Protein AF-A0A3M1SS45-F1 (afdb_monomer)

Mean predicted aligned error: 11.34 Å

Radius of gyration: 24.84 Å; Cα contacts (8 Å, |Δi|>4): 418; chains: 1; bounding box: 43×65×89 Å

pLDDT: mean 78.01, std 17.6, range [35.97, 98.38]

Structure (mmCIF, N/CA/C/O backbone):
data_AF-A0A3M1SS45-F1
#
_entry.id   AF-A0A3M1SS45-F1
#
loop_
_atom_site.group_PDB
_atom_site.id
_atom_site.type_symbol
_atom_site.label_atom_id
_atom_site.label_alt_id
_atom_site.label_comp_id
_atom_site.label_asym_id
_atom_site.label_entity_id
_atom_site.label_seq_id
_atom_site.pdbx_PDB_ins_code
_atom_site.Cartn_x
_atom_site.Cartn_y
_atom_site.Cartn_z
_atom_site.occupancy
_atom_site.B_iso_or_equiv
_atom_site.auth_seq_id
_atom_site.auth_comp_id
_atom_site.auth_asym_id
_atom_site.auth_atom_id
_atom_site.pdbx_PDB_model_num
ATOM 1 N N . MET A 1 1 ? 14.872 -14.239 5.867 1.00 47.75 1 MET A N 1
ATOM 2 C CA . MET A 1 1 ? 13.691 -13.659 5.203 1.00 47.75 1 MET A CA 1
ATOM 3 C C . MET A 1 1 ? 13.818 -12.176 5.439 1.00 47.75 1 MET A C 1
ATOM 5 O O . MET A 1 1 ? 13.868 -11.796 6.601 1.00 47.75 1 MET A O 1
ATOM 9 N N . VAL A 1 2 ? 14.072 -11.395 4.394 1.00 50.81 2 VAL A N 1
ATOM 10 C CA . VAL A 1 2 ? 14.266 -9.955 4.562 1.00 50.81 2 VAL A CA 1
ATOM 11 C C . VAL A 1 2 ? 12.896 -9.314 4.704 1.00 50.81 2 VAL A C 1
ATOM 13 O O . VAL A 1 2 ? 11.985 -9.616 3.935 1.00 50.81 2 VAL A O 1
ATOM 16 N N . GLU A 1 3 ? 12.726 -8.520 5.752 1.00 64.75 3 GLU A N 1
ATOM 17 C CA . GLU A 1 3 ? 11.459 -7.874 6.050 1.00 64.75 3 GLU A CA 1
ATOM 18 C C . GLU A 1 3 ? 11.309 -6.649 5.147 1.00 64.75 3 GLU A C 1
ATOM 20 O O . GLU A 1 3 ? 12.115 -5.720 5.185 1.00 64.75 3 GLU A O 1
ATOM 25 N N . ALA A 1 4 ? 10.314 -6.684 4.263 1.00 75.00 4 ALA A N 1
ATOM 26 C CA . ALA A 1 4 ? 9.999 -5.557 3.401 1.00 75.00 4 ALA A CA 1
ATOM 27 C C . ALA A 1 4 ? 9.446 -4.407 4.252 1.00 75.00 4 ALA A C 1
ATOM 29 O O . ALA A 1 4 ? 8.513 -4.607 5.031 1.00 75.00 4 ALA A O 1
ATOM 30 N N . ALA A 1 5 ? 9.971 -3.196 4.072 1.00 85.50 5 ALA A N 1
ATOM 31 C CA . ALA A 1 5 ? 9.350 -2.004 4.638 1.00 85.50 5 ALA A CA 1
ATOM 32 C C . ALA A 1 5 ? 8.071 -1.714 3.841 1.00 85.50 5 ALA A C 1
ATOM 34 O O . ALA A 1 5 ? 8.147 -1.414 2.647 1.00 85.50 5 ALA A O 1
ATOM 35 N N . VAL A 1 6 ? 6.903 -1.847 4.474 1.00 92.38 6 VAL A N 1
ATOM 36 C CA . VAL A 1 6 ? 5.600 -1.663 3.820 1.00 92.38 6 VAL A CA 1
ATOM 37 C C . VAL A 1 6 ? 4.741 -0.669 4.590 1.00 92.38 6 VAL A C 1
ATOM 39 O O . VAL A 1 6 ? 4.489 -0.838 5.782 1.00 92.38 6 VAL A O 1
ATOM 42 N N . GLY A 1 7 ? 4.248 0.344 3.880 1.00 94.12 7 GLY A N 1
ATOM 43 C CA . GLY A 1 7 ? 3.255 1.295 4.362 1.00 94.12 7 GLY A CA 1
ATOM 44 C C . GLY A 1 7 ? 1.901 1.067 3.696 1.00 94.12 7 GLY A C 1
ATOM 45 O O . GLY A 1 7 ? 1.805 0.902 2.481 1.00 94.12 7 GLY A O 1
ATOM 46 N N . ILE A 1 8 ? 0.833 1.083 4.492 1.00 96.38 8 ILE A N 1
ATOM 47 C CA . ILE A 1 8 ? -0.548 1.146 4.008 1.00 96.38 8 ILE A CA 1
ATOM 48 C C . ILE A 1 8 ? -1.027 2.582 4.190 1.00 96.38 8 ILE A C 1
ATOM 50 O O . ILE A 1 8 ? -1.260 3.033 5.311 1.00 96.38 8 ILE A O 1
ATOM 54 N N . HIS A 1 9 ? -1.185 3.308 3.093 1.00 97.19 9 HIS A N 1
ATOM 55 C CA . HIS A 1 9 ? -1.596 4.704 3.084 1.00 97.19 9 HIS A CA 1
ATOM 56 C C . HIS A 1 9 ? -3.101 4.793 2.830 1.00 97.19 9 HIS A C 1
ATOM 58 O O . HIS A 1 9 ? -3.593 4.471 1.751 1.00 97.19 9 HIS A O 1
ATOM 64 N N . VAL A 1 10 ? -3.851 5.247 3.829 1.00 97.69 10 VAL A N 1
ATOM 65 C CA . VAL A 1 10 ? -5.299 5.463 3.737 1.00 97.69 10 VAL A CA 1
ATOM 66 C C . VAL A 1 10 ? -5.556 6.934 3.457 1.00 97.69 10 VAL A C 1
ATOM 68 O O . VAL A 1 10 ? -5.043 7.798 4.174 1.00 97.69 10 VAL A O 1
ATOM 71 N N . ARG A 1 11 ? -6.362 7.239 2.436 1.00 97.25 11 ARG A N 1
ATOM 72 C CA . ARG A 1 11 ? -6.618 8.613 1.991 1.00 97.25 11 ARG A CA 1
ATOM 73 C C . ARG A 1 11 ? -7.615 9.341 2.895 1.00 97.25 11 ARG A C 1
ATOM 75 O O . ARG A 1 11 ? -8.756 9.618 2.529 1.00 97.25 11 ARG A O 1
ATOM 82 N N . THR A 1 12 ? -7.191 9.606 4.122 1.00 96.44 12 THR A N 1
ATOM 83 C CA . THR A 1 12 ? -7.919 10.372 5.131 1.00 96.44 12 THR A CA 1
ATOM 84 C C . THR A 1 12 ? -6.944 11.029 6.102 1.00 96.44 12 THR A C 1
ATOM 86 O O . THR A 1 12 ? -5.821 10.565 6.300 1.00 96.44 12 THR A O 1
ATOM 89 N N . ARG A 1 13 ? -7.394 12.105 6.750 1.00 94.94 13 ARG A N 1
ATOM 90 C CA . ARG A 1 13 ? -6.706 12.730 7.891 1.00 94.94 13 ARG A CA 1
ATOM 91 C C . ARG A 1 13 ? -7.262 12.285 9.242 1.00 94.94 13 ARG A C 1
ATOM 93 O O . ARG A 1 13 ? -6.688 12.611 10.279 1.00 94.94 13 ARG A O 1
ATOM 100 N N . ASP A 1 14 ? -8.395 11.591 9.234 1.00 94.81 14 ASP A N 1
ATOM 101 C CA . ASP A 1 14 ? -9.086 11.173 10.445 1.00 94.81 14 ASP A CA 1
ATOM 102 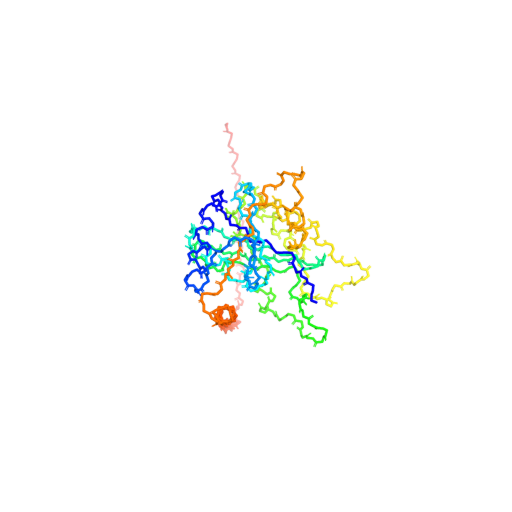C C . ASP A 1 14 ? -8.513 9.848 10.961 1.00 94.81 14 ASP A C 1
ATOM 104 O O . ASP A 1 14 ? -8.933 8.757 10.572 1.00 94.81 14 ASP A O 1
ATOM 108 N N . ARG A 1 15 ? -7.527 9.951 11.855 1.00 90.81 15 ARG A N 1
ATOM 109 C CA . ARG A 1 15 ? -6.918 8.790 12.521 1.00 90.81 15 ARG A CA 1
ATOM 110 C C . ARG A 1 15 ? -7.901 8.007 13.376 1.00 90.81 15 ARG A C 1
ATOM 112 O O . ARG A 1 15 ? -7.741 6.797 13.504 1.00 90.81 15 ARG A O 1
ATOM 119 N N . VAL A 1 16 ? -8.884 8.678 13.972 1.00 90.31 16 VAL A N 1
ATOM 120 C CA . VAL A 1 16 ? -9.877 8.011 14.819 1.00 90.31 16 VAL A CA 1
ATOM 121 C C . VAL A 1 16 ? -10.744 7.112 13.948 1.00 90.31 16 VAL A C 1
ATOM 123 O O . VAL A 1 16 ? -10.896 5.937 14.268 1.00 90.31 16 VAL A O 1
ATOM 126 N N . ALA A 1 17 ? -11.188 7.607 12.790 1.00 94.06 17 ALA A N 1
ATOM 127 C CA . ALA A 1 17 ? -11.917 6.795 11.821 1.00 94.06 17 ALA A CA 1
ATOM 128 C C . ALA A 1 17 ? -11.101 5.580 11.348 1.00 94.06 17 ALA A C 1
ATOM 130 O O . ALA A 1 17 ? -11.640 4.478 11.276 1.00 94.06 17 ALA A O 1
ATOM 131 N N . VAL A 1 18 ? -9.798 5.744 11.076 1.00 94.12 18 VAL A N 1
ATOM 132 C CA . VAL A 1 18 ? -8.917 4.616 10.711 1.00 94.12 18 VAL A CA 1
ATOM 133 C C . VAL A 1 18 ? -8.855 3.571 11.829 1.00 94.12 18 VAL A C 1
ATOM 135 O O . VAL A 1 18 ? -9.005 2.382 11.559 1.00 94.12 18 VAL A O 1
ATOM 138 N N . LEU A 1 19 ? -8.688 3.994 13.085 1.00 90.19 19 LEU A N 1
ATOM 139 C CA . LEU A 1 19 ? -8.661 3.086 14.237 1.00 90.19 19 LEU A CA 1
ATOM 140 C C . LEU A 1 19 ? -9.996 2.367 14.453 1.00 90.19 19 LEU A C 1
ATOM 142 O O . LEU A 1 19 ? -10.003 1.174 14.749 1.00 90.19 19 LEU A O 1
ATOM 146 N N . ASP A 1 20 ? -11.120 3.060 14.291 1.00 90.94 20 ASP A N 1
ATOM 147 C CA . ASP A 1 20 ? -12.448 2.461 14.433 1.00 90.94 20 ASP A CA 1
ATOM 148 C C . ASP A 1 20 ? -12.763 1.493 13.281 1.00 90.94 20 ASP A C 1
ATOM 150 O O . ASP A 1 20 ? -13.350 0.429 13.507 1.00 90.94 20 ASP A O 1
ATOM 154 N N . ALA A 1 21 ? -12.315 1.802 12.060 1.00 93.38 21 ALA A N 1
ATOM 155 C CA . ALA A 1 21 ? -12.401 0.900 10.915 1.00 93.38 21 ALA A CA 1
ATOM 156 C C . ALA A 1 21 ? -11.559 -0.364 11.129 1.00 93.38 21 ALA A C 1
ATOM 158 O O . ALA A 1 21 ? -12.056 -1.469 10.908 1.00 93.38 21 ALA A O 1
ATOM 159 N N . LEU A 1 22 ? -10.323 -0.222 11.623 1.00 90.50 22 LEU A N 1
ATOM 160 C CA . LEU A 1 22 ? -9.485 -1.356 12.017 1.00 90.50 22 LEU A CA 1
ATOM 161 C C . LEU A 1 22 ? -10.147 -2.190 13.108 1.00 90.50 22 LEU A C 1
ATOM 163 O O . LEU A 1 22 ? -10.199 -3.411 12.985 1.00 90.50 22 LEU A O 1
ATOM 167 N N . ARG A 1 23 ? -10.674 -1.543 14.156 1.00 87.69 23 ARG A N 1
ATOM 168 C CA . ARG A 1 23 ? -11.359 -2.227 15.257 1.00 87.69 23 ARG A CA 1
ATOM 169 C C . ARG A 1 23 ? -12.506 -3.068 14.721 1.00 87.69 23 ARG A C 1
ATOM 171 O O . ARG A 1 23 ? -12.535 -4.267 14.953 1.00 87.69 23 ARG A O 1
ATOM 178 N N . THR A 1 24 ? -13.384 -2.457 13.933 1.00 87.38 24 THR A N 1
ATOM 179 C CA . THR A 1 24 ? -14.546 -3.128 13.340 1.00 87.38 24 THR A CA 1
ATOM 180 C C . THR A 1 24 ? -14.128 -4.296 12.443 1.00 87.38 24 THR A C 1
ATOM 182 O O . THR A 1 24 ? -14.716 -5.376 12.506 1.00 87.38 24 THR A O 1
ATOM 185 N N . ALA A 1 25 ? -13.100 -4.095 11.613 1.00 84.56 25 ALA A N 1
ATOM 186 C CA . ALA A 1 25 ? -12.596 -5.116 10.703 1.00 84.56 25 ALA A CA 1
ATOM 187 C C . ALA A 1 25 ? -11.987 -6.314 11.448 1.00 84.56 25 ALA A C 1
ATOM 189 O O . ALA A 1 25 ? -12.217 -7.453 11.055 1.00 84.56 25 ALA A O 1
ATOM 190 N N . LEU A 1 26 ? -11.239 -6.064 12.523 1.00 82.75 26 LEU A N 1
ATOM 191 C CA . LEU A 1 26 ? -10.567 -7.097 13.311 1.00 82.75 26 LEU A CA 1
ATOM 192 C C . LEU A 1 26 ? -11.531 -7.808 14.272 1.00 82.75 26 LEU A C 1
ATOM 194 O O . LEU A 1 26 ? -11.488 -9.034 14.371 1.00 82.75 26 LEU A O 1
ATOM 198 N N . GLU A 1 27 ? -12.464 -7.086 14.897 1.00 84.81 27 GLU A N 1
ATOM 199 C CA . GLU A 1 27 ? -13.501 -7.665 15.767 1.00 84.81 27 GLU A CA 1
ATOM 200 C C . GLU A 1 27 ? -14.439 -8.584 14.982 1.00 84.81 27 GLU A C 1
ATOM 202 O O . GLU A 1 27 ? -14.769 -9.676 15.445 1.00 84.81 27 GLU A O 1
ATOM 207 N N . GLY A 1 28 ? -14.790 -8.214 13.744 1.00 79.38 28 GLY A N 1
ATOM 208 C CA . GLY A 1 28 ? -15.526 -9.095 12.829 1.00 79.38 28 GLY A CA 1
ATOM 209 C C . GLY A 1 28 ? -14.798 -10.411 12.526 1.00 79.38 28 GLY A C 1
ATOM 210 O O . GLY A 1 28 ? -15.418 -11.391 12.110 1.00 79.38 28 GLY A O 1
ATOM 211 N N . GLU A 1 29 ? -13.491 -10.453 12.774 1.00 75.69 29 GLU A N 1
ATOM 212 C CA . GLU A 1 29 ? -12.636 -11.620 12.605 1.00 75.69 29 GLU A CA 1
ATOM 213 C C . GLU A 1 29 ? -12.295 -12.327 13.931 1.00 75.69 29 GLU A C 1
ATOM 215 O O . GLU A 1 29 ? -11.548 -13.311 13.927 1.00 75.69 29 GLU A O 1
ATOM 220 N N . GLY A 1 30 ? -12.888 -11.886 15.047 1.00 78.38 30 GLY A N 1
ATOM 221 C CA . GLY A 1 30 ? -12.663 -12.431 16.389 1.00 78.38 30 GLY A CA 1
ATOM 222 C C . GLY A 1 30 ? -11.339 -11.991 17.013 1.00 78.38 30 GLY A C 1
ATOM 223 O O . GLY A 1 30 ? -10.787 -12.715 17.847 1.00 78.38 30 GLY A O 1
ATOM 224 N N . LEU A 1 31 ? -10.802 -10.854 16.567 1.00 77.25 31 LEU A N 1
ATOM 225 C CA . LEU A 1 31 ? -9.623 -10.221 17.137 1.00 77.25 31 LEU A CA 1
ATOM 226 C C . LEU A 1 31 ? -10.006 -8.912 17.822 1.00 77.25 31 LEU A C 1
ATOM 228 O O . LEU A 1 31 ? -10.730 -8.096 17.259 1.00 77.25 31 LEU A O 1
ATOM 232 N N . ARG A 1 32 ? -9.469 -8.671 19.013 1.00 78.50 32 ARG A N 1
ATOM 233 C CA . ARG A 1 32 ? -9.728 -7.446 19.766 1.00 78.50 32 ARG A CA 1
ATOM 234 C C . ARG A 1 32 ? -8.507 -6.544 19.761 1.00 78.50 32 ARG A C 1
ATOM 236 O O . ARG A 1 32 ? -7.413 -7.003 20.070 1.00 78.50 32 ARG A O 1
ATOM 243 N N . LEU A 1 33 ? -8.716 -5.256 19.484 1.00 72.62 33 LEU A N 1
ATOM 244 C CA . LEU A 1 33 ? -7.673 -4.244 19.634 1.00 72.62 33 LEU A CA 1
ATOM 245 C C . LEU A 1 33 ? -7.410 -3.944 21.119 1.00 72.62 33 LEU A C 1
ATOM 247 O O . LEU A 1 33 ? -8.307 -3.467 21.821 1.00 72.62 33 LEU A O 1
ATOM 251 N N . VAL A 1 34 ? -6.189 -4.201 21.585 1.00 67.44 34 VAL A N 1
ATOM 252 C CA . VAL A 1 34 ? -5.710 -3.916 22.944 1.00 67.44 34 VAL A CA 1
ATOM 253 C C . VAL A 1 34 ? -4.455 -3.020 22.926 1.00 67.44 34 VAL A C 1
ATOM 255 O O . VAL A 1 34 ? -3.776 -2.933 21.896 1.00 67.44 34 VAL A O 1
ATOM 258 N N . PRO A 1 35 ? -4.174 -2.287 24.024 1.00 64.38 35 PRO A N 1
ATOM 259 C CA . PRO A 1 35 ? -2.957 -1.486 24.184 1.00 64.38 35 PRO A CA 1
ATOM 260 C C . PRO A 1 35 ? -1.654 -2.304 24.212 1.00 64.38 35 PRO A C 1
ATOM 262 O O . PRO A 1 35 ? -1.659 -3.526 24.132 1.00 64.38 35 PRO A O 1
ATOM 265 N N . SER A 1 36 ? -0.532 -1.582 24.285 1.00 60.91 36 SER A N 1
ATOM 266 C CA . SER A 1 36 ? 0.764 -1.975 23.731 1.00 60.91 36 SER A CA 1
ATOM 267 C C . SER A 1 36 ? 1.557 -3.105 24.443 1.00 60.91 36 SER A C 1
ATOM 269 O O . SER A 1 36 ? 2.693 -3.401 24.059 1.00 60.91 36 SER A O 1
ATOM 271 N N . ASP A 1 37 ? 1.032 -3.693 25.508 1.00 58.12 37 ASP A N 1
ATOM 272 C CA . ASP A 1 37 ? 1.782 -4.508 26.473 1.00 58.12 37 ASP A CA 1
ATOM 273 C C . ASP A 1 37 ? 1.511 -6.020 26.387 1.00 58.12 37 ASP A C 1
ATOM 275 O O . ASP A 1 37 ? 2.062 -6.797 27.166 1.00 58.12 37 ASP A O 1
ATOM 279 N N . ALA A 1 38 ? 0.704 -6.458 25.421 1.00 57.34 38 ALA A N 1
ATOM 280 C CA . ALA A 1 38 ? 0.349 -7.861 25.242 1.00 57.34 38 ALA A CA 1
ATOM 281 C C . ALA A 1 38 ? 1.428 -8.680 24.504 1.00 57.34 38 ALA A C 1
ATOM 283 O O . ALA A 1 38 ? 1.943 -8.278 23.464 1.00 57.34 38 ALA A O 1
ATOM 284 N N . GLU A 1 39 ? 1.736 -9.889 24.975 1.00 63.94 39 GLU A N 1
ATOM 285 C CA . GLU A 1 39 ? 2.513 -10.864 24.197 1.00 63.94 39 GLU A CA 1
ATOM 286 C C . GLU A 1 39 ? 1.578 -11.683 23.283 1.00 63.94 39 GLU A C 1
ATOM 288 O O . GLU A 1 39 ? 0.556 -12.197 23.731 1.00 63.94 39 GLU A O 1
ATOM 293 N N . GLY A 1 40 ? 1.938 -11.849 22.002 1.00 61.94 40 GLY A N 1
ATOM 294 C CA . GLY A 1 40 ? 1.255 -12.782 21.086 1.00 61.94 40 GLY A CA 1
ATOM 295 C C . GLY A 1 40 ? 0.099 -12.219 20.244 1.00 61.94 40 GLY A C 1
ATOM 296 O O . GLY A 1 40 ? -0.671 -13.001 19.684 1.00 61.94 40 GLY A O 1
ATOM 297 N N . GLY A 1 41 ? -0.029 -10.893 20.133 1.00 69.00 41 GLY A N 1
ATOM 298 C CA . GLY A 1 41 ? -0.983 -10.230 19.233 1.00 69.00 41 GLY A CA 1
ATOM 299 C C . GLY A 1 41 ? -0.366 -9.764 17.909 1.00 69.00 41 GLY A C 1
ATOM 300 O O . GLY A 1 41 ? 0.849 -9.750 17.744 1.00 69.00 41 GLY A O 1
ATOM 301 N N . LEU A 1 42 ? -1.217 -9.358 16.965 1.00 72.88 42 LEU A N 1
ATOM 302 C CA . LEU A 1 42 ? -0.786 -8.669 15.741 1.00 72.88 42 LEU A CA 1
ATOM 303 C C . LEU A 1 42 ? -0.480 -7.206 16.039 1.00 72.88 42 LEU A C 1
ATOM 305 O O . LEU A 1 42 ? -1.366 -6.534 16.566 1.00 72.88 42 LEU A O 1
ATOM 309 N N . ARG A 1 43 ? 0.697 -6.704 15.653 1.00 79.00 43 ARG A N 1
ATOM 310 C CA . ARG A 1 43 ? 1.063 -5.304 15.876 1.00 79.00 43 ARG A CA 1
ATOM 311 C C . ARG A 1 43 ? 1.073 -4.486 14.593 1.00 79.00 43 ARG A C 1
ATOM 313 O O . ARG A 1 43 ? 1.371 -4.973 13.500 1.00 79.00 43 ARG A O 1
ATOM 320 N N . PHE A 1 44 ? 0.733 -3.216 14.739 1.00 83.94 44 PHE A N 1
ATOM 321 C CA . PHE A 1 44 ? 0.919 -2.208 13.709 1.00 83.94 44 PHE A CA 1
ATOM 322 C C . PHE A 1 44 ? 1.100 -0.834 14.353 1.00 83.94 44 PHE A C 1
ATOM 324 O O . PHE A 1 44 ? 0.571 -0.574 15.437 1.00 83.94 44 PHE A O 1
ATOM 331 N N . LEU A 1 45 ? 1.815 0.043 13.654 1.00 85.19 45 LEU A N 1
ATOM 332 C CA . LEU A 1 45 ? 2.010 1.440 14.018 1.00 85.19 45 LEU A CA 1
ATOM 333 C C . LEU A 1 45 ? 1.121 2.332 13.162 1.00 85.19 45 LEU A C 1
ATOM 335 O O . LEU A 1 45 ? 1.017 2.142 11.951 1.00 85.19 45 LEU A O 1
ATOM 339 N N . LEU A 1 46 ? 0.516 3.340 13.787 1.00 86.56 46 LEU A N 1
ATOM 340 C CA . LEU A 1 46 ? -0.254 4.369 13.096 1.00 86.56 46 LEU A CA 1
ATOM 341 C C . LEU A 1 46 ? 0.489 5.707 13.141 1.00 86.56 46 LEU A C 1
ATOM 343 O O . LEU A 1 46 ? 0.603 6.331 14.200 1.00 86.56 46 LEU A O 1
ATOM 347 N N . ALA A 1 47 ? 0.952 6.170 11.982 1.00 85.12 47 ALA A N 1
ATOM 348 C CA . ALA A 1 47 ? 1.624 7.456 11.864 1.00 85.12 47 ALA A CA 1
ATOM 349 C C . ALA A 1 47 ? 0.642 8.641 11.952 1.00 85.12 47 ALA A C 1
ATOM 351 O O . ALA A 1 47 ? -0.548 8.505 11.634 1.00 85.12 47 ALA A O 1
ATOM 352 N N . PRO A 1 48 ? 1.124 9.836 12.343 1.00 82.06 48 PRO A N 1
ATOM 353 C CA . PRO A 1 48 ? 0.386 11.081 12.161 1.00 82.06 48 PRO A CA 1
ATOM 354 C C . PRO A 1 48 ? -0.059 11.274 10.707 1.00 82.06 48 PRO A C 1
ATOM 356 O O . PRO A 1 48 ? 0.635 10.825 9.789 1.00 82.06 48 PRO A O 1
ATOM 359 N N . PRO A 1 49 ? -1.175 11.980 10.458 1.00 89.06 49 PRO A N 1
ATOM 360 C CA . PRO A 1 49 ? -1.570 12.286 9.099 1.00 89.06 49 PRO A CA 1
ATOM 361 C C . PRO A 1 49 ? -0.562 13.242 8.468 1.00 89.06 49 PRO A C 1
ATOM 363 O O . PRO A 1 49 ? -0.165 14.232 9.086 1.00 89.06 49 PRO A O 1
ATOM 366 N N . ARG A 1 50 ? -0.211 13.000 7.210 1.00 87.62 50 ARG A N 1
ATOM 367 C CA . ARG A 1 50 ? 0.627 13.893 6.409 1.00 87.62 50 ARG A CA 1
ATOM 368 C C . ARG A 1 50 ? 0.007 14.035 5.030 1.00 87.62 50 ARG A C 1
ATOM 370 O O . ARG A 1 50 ? -0.449 13.063 4.435 1.00 87.62 50 ARG A O 1
ATOM 377 N N . GLY A 1 51 ? -0.106 15.280 4.574 1.00 89.19 51 GLY A N 1
ATOM 378 C CA . GLY A 1 51 ? -0.871 15.574 3.368 1.00 89.19 51 GLY A CA 1
ATOM 379 C C . GLY A 1 51 ? -2.315 15.093 3.514 1.00 89.19 51 GLY A C 1
ATOM 380 O O . GLY A 1 51 ? -3.006 15.470 4.468 1.00 89.19 51 GLY A O 1
ATOM 381 N N . ARG A 1 52 ? -2.755 14.251 2.578 1.00 95.00 52 ARG A N 1
ATOM 382 C CA . ARG A 1 52 ? -4.088 13.617 2.544 1.00 95.00 52 ARG A CA 1
ATOM 383 C C . ARG A 1 52 ? -4.101 12.193 3.111 1.00 95.00 52 ARG A C 1
ATOM 385 O O . ARG A 1 52 ? -5.135 11.533 3.028 1.00 95.00 52 ARG A O 1
ATOM 392 N N . TRP A 1 53 ? -2.983 11.734 3.665 1.00 96.25 53 TRP A N 1
ATOM 393 C CA . TRP A 1 53 ? -2.760 10.336 4.003 1.00 96.25 53 TRP A CA 1
ATOM 394 C C . TRP A 1 53 ? -2.596 10.123 5.503 1.00 96.25 53 TRP A C 1
ATOM 396 O O . TRP A 1 53 ? -1.963 10.915 6.202 1.00 96.25 53 TRP A O 1
ATOM 406 N N . THR A 1 54 ? -3.121 9.000 5.975 1.00 94.69 54 THR A N 1
ATOM 407 C CA . THR A 1 54 ? -2.793 8.396 7.265 1.00 94.69 54 THR A CA 1
ATOM 408 C C . THR A 1 54 ? -2.150 7.045 6.977 1.00 94.69 54 THR A C 1
ATOM 410 O O . THR A 1 54 ? -2.725 6.247 6.239 1.00 94.69 54 THR A O 1
ATOM 413 N N . THR A 1 55 ? -0.962 6.794 7.529 1.00 94.25 55 THR A N 1
ATOM 414 C CA . THR A 1 55 ? -0.170 5.601 7.188 1.00 94.25 55 THR A CA 1
ATOM 415 C C . THR A 1 55 ? -0.157 4.598 8.327 1.00 94.25 55 THR A C 1
ATOM 417 O O . THR A 1 55 ? 0.050 4.975 9.482 1.00 94.25 55 THR A O 1
ATOM 420 N N . LEU A 1 56 ? -0.364 3.328 7.984 1.00 92.81 56 LEU A N 1
ATOM 421 C CA . LEU A 1 56 ? -0.216 2.188 8.877 1.00 92.81 56 LEU A CA 1
ATOM 422 C C . LEU A 1 56 ? 1.007 1.363 8.480 1.00 92.81 56 LEU A C 1
ATOM 424 O O . LEU A 1 56 ? 1.182 1.064 7.300 1.00 92.81 56 LEU A O 1
ATOM 428 N N . TYR A 1 57 ? 1.790 0.942 9.467 1.00 91.06 57 TYR A N 1
ATOM 429 C CA . TYR A 1 57 ? 2.934 0.048 9.290 1.00 91.06 57 TYR A CA 1
ATOM 430 C C . TYR A 1 57 ? 2.681 -1.253 10.059 1.00 91.06 57 TYR A C 1
ATOM 432 O O . TYR A 1 57 ? 2.781 -1.252 11.288 1.00 91.06 57 TYR A O 1
ATOM 440 N N . PRO A 1 58 ? 2.270 -2.340 9.391 1.00 89.00 58 PRO A N 1
ATOM 441 C CA . PRO A 1 58 ? 2.042 -3.626 10.045 1.00 89.00 58 PRO A CA 1
ATOM 442 C C . PRO A 1 58 ? 3.343 -4.413 10.279 1.00 89.00 58 PRO A C 1
ATOM 444 O O . PRO A 1 58 ? 4.208 -4.427 9.414 1.00 89.00 58 PRO A O 1
ATOM 447 N N . GLU A 1 59 ? 3.423 -5.168 11.381 1.00 84.44 59 GLU A N 1
ATOM 448 C CA . GLU A 1 59 ? 4.542 -6.082 11.730 1.00 84.44 59 GLU A CA 1
ATOM 449 C C . GLU A 1 59 ? 4.563 -7.368 10.861 1.00 84.44 59 GLU A C 1
ATOM 451 O O . GLU A 1 59 ? 5.242 -8.344 11.159 1.00 84.44 59 GLU A O 1
ATOM 456 N N . GLY A 1 60 ? 3.765 -7.458 9.788 1.00 83.31 60 GLY A N 1
ATOM 457 C CA . GLY A 1 60 ? 3.746 -8.682 8.986 1.00 83.31 60 GLY A CA 1
ATOM 458 C C . GLY A 1 60 ? 2.938 -8.639 7.696 1.00 83.31 60 GLY A C 1
ATOM 459 O O . GLY A 1 60 ? 1.911 -7.966 7.577 1.00 83.31 60 GLY A O 1
ATOM 460 N N . SER A 1 61 ? 3.367 -9.457 6.733 1.00 84.00 61 SER A N 1
ATOM 461 C CA . SER A 1 61 ? 2.801 -9.528 5.377 1.00 84.00 61 SER A CA 1
ATOM 462 C C . SER A 1 61 ? 1.325 -9.929 5.335 1.00 84.00 61 SER A C 1
ATOM 464 O O . SER A 1 61 ? 0.568 -9.442 4.502 1.00 84.00 61 SER A O 1
ATOM 466 N N . ALA A 1 62 ? 0.866 -10.762 6.270 1.00 84.06 62 ALA A N 1
ATOM 467 C CA . ALA A 1 62 ? -0.536 -11.170 6.294 1.00 84.06 62 ALA A CA 1
ATOM 468 C C . ALA A 1 62 ? -1.497 -10.001 6.574 1.00 84.06 62 ALA A C 1
ATOM 470 O O . ALA A 1 62 ? -2.635 -10.019 6.110 1.00 84.06 62 ALA A O 1
ATOM 471 N N . LEU A 1 63 ? -1.049 -8.987 7.321 1.00 86.19 63 LEU A N 1
ATOM 472 C CA . LEU A 1 63 ? -1.809 -7.755 7.526 1.00 86.19 63 LEU A CA 1
ATOM 473 C C . LEU A 1 63 ? -1.740 -6.840 6.304 1.00 86.19 63 LEU A C 1
ATOM 475 O O . LEU A 1 63 ? -2.755 -6.242 5.950 1.00 86.19 63 LEU A O 1
ATOM 479 N N . VAL A 1 64 ? -0.576 -6.769 5.649 1.00 90.62 64 VAL A N 1
ATOM 480 C CA . VAL A 1 64 ? -0.380 -6.016 4.399 1.00 90.62 64 VAL A CA 1
ATOM 481 C C . VAL A 1 64 ? -1.403 -6.426 3.343 1.00 90.62 64 VAL A C 1
ATOM 483 O O . VAL A 1 64 ? -2.010 -5.562 2.723 1.00 90.62 64 VAL A O 1
ATOM 486 N N . GLU A 1 65 ? -1.649 -7.725 3.178 1.00 89.31 65 GLU A N 1
ATOM 487 C CA . GLU A 1 65 ? -2.621 -8.233 2.199 1.00 89.31 65 GLU A CA 1
ATOM 488 C C . GLU A 1 65 ? -4.083 -8.015 2.629 1.00 89.31 65 GLU A C 1
ATOM 490 O O . GLU A 1 65 ? -4.990 -7.886 1.805 1.00 89.31 65 GLU A O 1
ATOM 495 N N . ALA A 1 66 ? -4.344 -8.023 3.936 1.00 89.19 66 ALA A N 1
ATOM 496 C CA . ALA A 1 66 ? -5.695 -8.082 4.480 1.00 89.19 66 ALA A CA 1
ATOM 497 C C . ALA A 1 66 ? -6.338 -6.720 4.708 1.00 89.19 66 ALA A C 1
ATOM 499 O O . ALA A 1 66 ? -7.533 -6.542 4.457 1.00 89.19 66 ALA A O 1
ATOM 500 N N . LEU A 1 67 ? -5.565 -5.781 5.247 1.00 92.38 67 LEU A N 1
ATOM 501 C CA . LEU A 1 67 ? -6.077 -4.504 5.721 1.00 92.38 67 LEU A CA 1
ATOM 502 C C . LEU A 1 67 ? -6.529 -3.567 4.592 1.00 92.38 67 LEU A C 1
ATOM 504 O O . LEU A 1 67 ? -7.605 -2.992 4.750 1.00 92.38 67 LEU A O 1
ATOM 508 N N . PRO A 1 68 ? -5.820 -3.417 3.456 1.00 96.00 68 PRO A N 1
ATOM 509 C CA . PRO A 1 68 ? -6.203 -2.455 2.423 1.00 96.00 68 PRO A CA 1
ATOM 510 C C . PRO A 1 68 ? -7.647 -2.592 1.911 1.00 96.00 68 PRO A C 1
ATOM 512 O O . PRO A 1 68 ? -8.383 -1.601 1.966 1.00 96.00 68 PRO A O 1
ATOM 515 N N . PRO A 1 69 ? -8.135 -3.783 1.498 1.00 95.31 69 PRO A N 1
ATOM 516 C CA . PRO A 1 69 ? -9.517 -3.921 1.041 1.00 95.31 69 PRO A CA 1
ATOM 517 C C . PRO A 1 69 ? -10.546 -3.710 2.165 1.00 95.31 69 PRO A C 1
ATOM 519 O O . PRO A 1 69 ? -11.654 -3.237 1.905 1.00 95.31 69 PRO A O 1
ATOM 522 N N . LEU A 1 70 ? -10.206 -4.058 3.412 1.00 92.94 70 LEU A N 1
ATOM 523 C CA . LEU A 1 70 ? -11.085 -3.853 4.568 1.00 92.94 70 LEU A CA 1
ATOM 524 C C . LEU A 1 70 ? -11.215 -2.364 4.900 1.00 92.94 70 LEU A C 1
ATOM 526 O O . LEU A 1 70 ? -12.329 -1.873 5.072 1.00 92.94 70 LEU A O 1
ATOM 530 N N . LEU A 1 71 ? -10.089 -1.651 4.928 1.00 95.44 71 LEU A N 1
ATOM 531 C CA . LEU A 1 71 ? -10.020 -0.218 5.193 1.00 95.44 71 LEU A CA 1
ATOM 532 C C . LEU A 1 71 ? -10.713 0.587 4.098 1.00 95.44 71 LEU A C 1
ATOM 534 O O . LEU A 1 71 ? -11.535 1.442 4.422 1.00 95.44 71 LEU A O 1
ATOM 538 N N . GLY A 1 72 ? -10.451 0.269 2.825 1.00 96.06 72 GLY A N 1
ATOM 539 C CA . GLY A 1 72 ? -11.083 0.949 1.696 1.00 96.06 72 GLY A CA 1
ATOM 540 C C . GLY A 1 72 ? -12.604 0.885 1.792 1.00 96.06 72 GLY A C 1
ATOM 541 O O . GLY A 1 72 ? -13.266 1.918 1.787 1.00 96.06 72 GLY A O 1
ATOM 542 N N . ARG A 1 73 ? -13.151 -0.316 2.029 1.00 95.50 73 ARG A N 1
ATOM 543 C CA . ARG A 1 73 ? -14.595 -0.534 2.191 1.00 95.50 73 ARG A CA 1
ATOM 544 C C . ARG A 1 73 ? -15.181 0.123 3.438 1.00 95.50 73 ARG A C 1
ATOM 546 O O . ARG A 1 73 ? -16.274 0.676 3.368 1.00 95.50 73 ARG A O 1
ATOM 553 N N . ALA A 1 74 ? -14.510 0.003 4.582 1.00 94.94 74 ALA A N 1
ATOM 554 C CA . ALA A 1 74 ? -15.023 0.515 5.850 1.00 94.94 74 ALA A CA 1
ATOM 555 C C . ALA A 1 74 ? -15.070 2.048 5.872 1.00 94.94 74 ALA A C 1
ATOM 557 O O . ALA A 1 74 ? -15.996 2.627 6.435 1.00 94.94 74 ALA A O 1
ATOM 558 N N . LEU A 1 75 ? -14.088 2.696 5.243 1.00 96.62 75 LEU A N 1
ATOM 559 C CA . LEU A 1 75 ? -13.953 4.152 5.223 1.00 96.62 75 LEU A CA 1
ATOM 560 C C . LEU A 1 75 ? -14.535 4.798 3.964 1.00 96.62 75 LEU A C 1
ATOM 562 O O . LEU A 1 75 ? -14.691 6.016 3.933 1.00 96.62 75 LEU A O 1
ATOM 566 N N . GLY A 1 76 ? -14.841 4.011 2.928 1.00 97.19 76 GLY A N 1
ATOM 567 C CA . GLY A 1 76 ? -15.292 4.532 1.641 1.00 97.19 76 GLY A CA 1
ATOM 568 C C . GLY A 1 76 ? -14.246 5.435 0.987 1.00 97.19 76 GLY A C 1
ATOM 569 O O . GLY A 1 76 ? -14.606 6.460 0.411 1.00 97.19 76 GLY A O 1
ATOM 570 N N . THR A 1 77 ? -12.961 5.087 1.100 1.00 97.88 77 THR A N 1
ATOM 571 C CA . THR A 1 77 ? -11.849 5.899 0.582 1.00 97.88 77 THR A CA 1
ATOM 572 C C . THR A 1 77 ? -10.785 5.050 -0.109 1.00 97.88 77 THR A C 1
ATOM 574 O O . THR A 1 77 ? -10.753 3.828 0.028 1.00 97.88 77 THR A O 1
ATOM 577 N N . ASP A 1 78 ? -9.915 5.717 -0.859 1.00 98.31 78 ASP A N 1
ATOM 578 C CA . ASP A 1 78 ? -8.759 5.117 -1.514 1.00 98.31 78 ASP A CA 1
ATOM 579 C C . ASP A 1 78 ? -7.737 4.606 -0.488 1.00 98.31 78 ASP A C 1
ATOM 581 O O . ASP A 1 78 ? -7.432 5.278 0.507 1.00 98.31 78 ASP A O 1
ATOM 585 N N . VAL A 1 79 ? -7.155 3.439 -0.765 1.00 98.31 79 VAL A N 1
ATOM 586 C CA . VAL A 1 79 ? -6.034 2.885 -0.000 1.00 98.31 79 VAL A CA 1
ATOM 587 C C . VAL A 1 79 ? -4.919 2.491 -0.954 1.00 98.31 79 VAL A C 1
ATOM 589 O O . VAL A 1 79 ? -5.152 1.777 -1.926 1.00 98.31 79 VAL A O 1
ATOM 592 N N . LEU A 1 80 ? -3.704 2.945 -0.669 1.00 98.25 80 LEU A N 1
ATOM 593 C CA . LEU A 1 80 ? -2.510 2.613 -1.429 1.00 98.25 80 LEU A CA 1
ATOM 594 C C . LEU A 1 80 ? -1.518 1.903 -0.512 1.00 98.25 80 LEU A C 1
ATOM 596 O O . LEU A 1 80 ? -1.038 2.482 0.456 1.00 98.25 80 LEU A O 1
ATOM 600 N N . THR A 1 81 ? -1.203 0.656 -0.821 1.00 97.62 81 THR A N 1
ATOM 601 C CA . THR A 1 81 ? -0.113 -0.074 -0.173 1.00 97.62 81 THR A CA 1
ATOM 602 C C . THR A 1 81 ? 1.145 0.148 -0.985 1.00 97.62 81 THR A C 1
ATOM 604 O O . THR A 1 81 ? 1.120 -0.081 -2.190 1.00 97.62 81 THR A O 1
ATOM 607 N N . VAL A 1 82 ? 2.235 0.565 -0.351 1.00 96.44 82 VAL A N 1
ATOM 608 C CA . VAL A 1 82 ? 3.539 0.729 -1.001 1.00 96.44 82 VAL A CA 1
ATOM 609 C C . VAL A 1 82 ? 4.578 -0.004 -0.177 1.00 96.44 82 VAL A C 1
ATOM 611 O O . VAL A 1 82 ? 4.615 0.131 1.046 1.00 96.44 82 VAL A O 1
ATOM 614 N N . GLY A 1 83 ? 5.418 -0.790 -0.839 1.00 93.12 83 GLY A N 1
ATOM 615 C CA . GLY A 1 83 ? 6.468 -1.540 -0.171 1.00 93.12 83 GLY A CA 1
ATOM 616 C C . GLY A 1 83 ? 7.789 -1.491 -0.911 1.00 93.12 83 GLY A C 1
ATOM 617 O O . GLY A 1 83 ? 7.826 -1.396 -2.139 1.00 93.12 83 GLY A O 1
ATOM 618 N N . ARG A 1 84 ? 8.875 -1.584 -0.146 1.00 90.00 84 ARG A N 1
ATOM 619 C CA . ARG A 1 84 ? 10.240 -1.722 -0.649 1.00 90.00 84 ARG A CA 1
ATOM 620 C C . ARG A 1 84 ? 10.732 -3.146 -0.404 1.00 90.00 84 ARG A C 1
ATOM 622 O O . ARG A 1 84 ? 10.603 -3.671 0.700 1.00 90.00 84 ARG A O 1
ATOM 629 N N . LEU A 1 85 ? 11.291 -3.759 -1.437 1.00 84.62 85 LEU A N 1
ATOM 630 C CA . LEU A 1 85 ? 11.910 -5.076 -1.401 1.00 84.62 85 LEU A CA 1
ATOM 631 C C . LEU A 1 85 ? 13.434 -4.877 -1.425 1.00 84.62 85 LEU A C 1
ATOM 633 O O . LEU A 1 85 ? 14.014 -4.570 -2.469 1.00 84.62 85 LEU A O 1
ATOM 637 N N . GLU A 1 86 ? 14.046 -4.970 -0.242 1.00 83.19 86 GLU A N 1
ATOM 638 C CA . GLU A 1 86 ? 15.442 -4.573 0.020 1.00 83.19 86 GLU A CA 1
ATOM 639 C C . GLU A 1 86 ? 15.750 -3.167 -0.527 1.00 83.19 86 GLU A C 1
ATOM 641 O O . GLU A 1 86 ? 14.997 -2.235 -0.258 1.00 83.19 86 GLU A O 1
ATOM 646 N N . GLU A 1 87 ? 16.846 -2.991 -1.265 1.00 78.00 87 GLU A N 1
ATOM 647 C CA . GLU A 1 87 ? 17.207 -1.748 -1.965 1.00 78.00 87 GLU A CA 1
ATOM 648 C C . GLU A 1 87 ? 16.923 -1.831 -3.477 1.00 78.00 87 GLU A C 1
ATOM 650 O O . GLU A 1 87 ? 17.070 -0.849 -4.205 1.00 78.00 87 GLU A O 1
ATOM 655 N N . ALA A 1 88 ? 16.495 -3.005 -3.952 1.00 78.88 88 ALA A N 1
ATOM 656 C CA . ALA A 1 88 ? 16.541 -3.388 -5.360 1.00 78.88 88 ALA A CA 1
ATOM 657 C C . ALA A 1 88 ? 15.181 -3.380 -6.069 1.00 78.88 88 ALA A C 1
ATOM 659 O O . ALA A 1 88 ? 15.137 -3.459 -7.297 1.00 78.88 88 ALA A O 1
ATOM 660 N N . ALA A 1 89 ? 14.068 -3.303 -5.336 1.00 87.94 89 ALA A N 1
ATOM 661 C CA . ALA A 1 89 ? 12.746 -3.210 -5.939 1.00 87.94 89 ALA A CA 1
ATOM 662 C C . ALA A 1 89 ? 11.725 -2.510 -5.032 1.00 87.94 89 ALA A C 1
ATOM 664 O O . ALA A 1 89 ? 11.891 -2.410 -3.818 1.00 87.94 89 ALA A O 1
ATOM 665 N N . PHE A 1 90 ? 10.634 -2.038 -5.625 1.00 93.06 90 PHE A N 1
ATOM 666 C CA . PHE A 1 90 ? 9.463 -1.559 -4.900 1.00 93.06 90 PHE A CA 1
ATOM 667 C C . PHE A 1 90 ? 8.181 -2.012 -5.599 1.00 93.06 90 PHE A C 1
ATOM 669 O O . PHE A 1 90 ? 8.184 -2.377 -6.777 1.00 93.06 90 PHE A O 1
ATOM 676 N N . PHE A 1 91 ? 7.074 -2.001 -4.872 1.00 95.31 91 PHE A N 1
ATOM 677 C CA . PHE A 1 91 ? 5.762 -2.360 -5.395 1.00 95.31 91 PHE A CA 1
ATOM 678 C C . PHE A 1 91 ? 4.685 -1.441 -4.828 1.00 95.31 91 PHE A C 1
ATOM 680 O O . PHE A 1 91 ? 4.879 -0.810 -3.785 1.00 95.31 91 PHE A O 1
ATOM 687 N N . TYR A 1 92 ? 3.537 -1.401 -5.502 1.00 97.56 92 TYR A N 1
ATOM 688 C CA . TYR A 1 92 ? 2.319 -0.859 -4.917 1.00 97.56 92 TYR A CA 1
ATOM 689 C C . TYR A 1 92 ? 1.083 -1.688 -5.266 1.00 97.56 92 TYR A C 1
ATOM 691 O O . TYR A 1 92 ? 1.016 -2.349 -6.305 1.00 97.56 92 TYR A O 1
ATOM 699 N N . GLU A 1 93 ? 0.071 -1.585 -4.409 1.00 98.00 93 GLU A N 1
ATOM 700 C CA . GLU A 1 93 ? -1.294 -2.041 -4.664 1.00 98.00 93 GLU A CA 1
ATOM 701 C C . GLU A 1 93 ? -2.269 -0.903 -4.371 1.00 98.00 93 GLU A C 1
ATOM 703 O O . GLU A 1 93 ? -2.246 -0.321 -3.286 1.00 98.00 93 GLU A O 1
ATOM 708 N N . TYR A 1 94 ? -3.137 -0.587 -5.330 1.00 98.38 94 TYR A N 1
ATOM 709 C CA . TYR A 1 94 ? -4.147 0.455 -5.183 1.00 98.38 94 TYR A CA 1
ATOM 710 C C . TYR A 1 94 ? -5.536 -0.162 -5.052 1.00 98.38 94 TYR A C 1
ATOM 712 O O . TYR A 1 94 ? -6.015 -0.848 -5.957 1.00 98.38 94 TYR A O 1
ATOM 720 N N . HIS A 1 95 ? -6.196 0.110 -3.931 1.00 98.31 95 HIS A N 1
ATOM 721 C CA . HIS A 1 95 ? -7.572 -0.274 -3.653 1.00 98.31 95 HIS A CA 1
ATOM 722 C C . HIS A 1 95 ? -8.488 0.949 -3.658 1.00 98.31 95 HIS A C 1
ATOM 724 O O . HIS A 1 95 ? -8.191 1.971 -3.039 1.00 98.31 95 HIS A O 1
ATOM 730 N N . GLY A 1 96 ? -9.634 0.823 -4.326 1.00 97.88 96 GLY A N 1
ATOM 731 C CA . GLY A 1 96 ? -10.650 1.873 -4.341 1.00 97.88 96 GLY A CA 1
ATOM 732 C C . GLY A 1 96 ? -11.551 1.875 -3.092 1.00 97.88 96 GLY A C 1
ATOM 733 O O . GLY A 1 96 ? -11.459 0.972 -2.255 1.00 97.88 96 GLY A O 1
ATOM 734 N N . PRO A 1 97 ? -12.502 2.826 -3.008 1.00 97.56 97 PRO A N 1
ATOM 735 C CA . PRO A 1 97 ? -13.462 2.973 -1.900 1.00 97.56 97 PRO A CA 1
ATOM 736 C C . PRO A 1 97 ? -14.355 1.762 -1.588 1.00 97.56 97 PRO A C 1
ATOM 738 O O . PRO A 1 97 ? -14.955 1.677 -0.524 1.00 97.56 97 PRO A O 1
ATOM 741 N N . ASP A 1 98 ? -14.496 0.818 -2.512 1.00 96.44 98 ASP A N 1
ATOM 742 C CA . ASP A 1 98 ? -15.228 -0.439 -2.308 1.00 96.44 98 ASP A CA 1
ATOM 743 C C . ASP A 1 98 ? -14.339 -1.573 -1.759 1.00 96.44 98 ASP A C 1
ATOM 745 O O . ASP A 1 98 ? -14.808 -2.687 -1.484 1.00 96.44 98 ASP A O 1
ATOM 749 N N . GLY A 1 99 ? -13.046 -1.289 -1.589 1.00 96.06 99 GLY A N 1
ATOM 750 C CA . GLY A 1 99 ? -12.004 -2.242 -1.236 1.00 96.06 99 GLY A CA 1
ATOM 751 C C . GLY A 1 99 ? -11.515 -3.084 -2.416 1.00 96.06 99 GLY A C 1
ATOM 752 O O . GLY A 1 99 ? -10.677 -3.965 -2.222 1.00 96.06 99 GLY A O 1
ATOM 753 N N . ALA A 1 100 ? -12.019 -2.865 -3.635 1.00 96.62 100 ALA A N 1
ATOM 754 C CA . ALA A 1 100 ? -11.576 -3.622 -4.800 1.00 96.62 100 ALA A CA 1
ATOM 755 C C . ALA A 1 100 ? -10.167 -3.188 -5.220 1.00 96.62 100 ALA A C 1
ATOM 757 O O . ALA A 1 100 ? -9.876 -1.992 -5.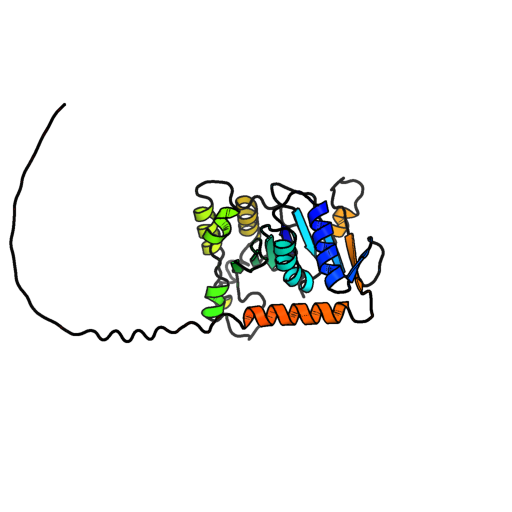268 1.00 96.62 100 ALA A O 1
ATOM 758 N N . LEU A 1 101 ? -9.319 -4.164 -5.557 1.00 97.25 101 LEU A N 1
ATOM 759 C CA . LEU A 1 101 ? -8.019 -3.908 -6.175 1.00 97.25 101 LEU A CA 1
ATOM 760 C C . LEU A 1 101 ? -8.252 -3.281 -7.556 1.00 97.25 101 LEU A C 1
ATOM 762 O O . LEU A 1 101 ? -8.941 -3.862 -8.395 1.00 97.25 101 LEU A O 1
ATOM 766 N N . ARG A 1 102 ? -7.713 -2.082 -7.762 1.00 97.50 102 ARG A N 1
ATOM 767 C CA . ARG A 1 102 ? -7.806 -1.315 -9.009 1.00 97.50 102 ARG A CA 1
ATOM 768 C C . ARG A 1 102 ? -6.549 -1.456 -9.839 1.00 97.50 102 ARG A C 1
ATOM 770 O O . ARG A 1 102 ? -6.661 -1.622 -11.045 1.00 97.50 102 ARG A O 1
ATOM 777 N N . ASP A 1 103 ? -5.393 -1.413 -9.189 1.00 98.19 103 ASP A N 1
ATOM 778 C CA . ASP A 1 103 ? -4.107 -1.482 -9.868 1.00 98.19 103 ASP A CA 1
ATOM 779 C C . ASP A 1 103 ? -3.040 -2.153 -8.999 1.00 98.19 103 ASP A C 1
ATOM 781 O O . ASP A 1 103 ? -3.132 -2.158 -7.766 1.00 98.19 103 ASP A O 1
ATOM 785 N N . ARG A 1 104 ? -2.024 -2.716 -9.652 1.00 97.44 104 ARG A N 1
ATOM 786 C CA . ARG A 1 104 ? -0.864 -3.334 -9.012 1.00 97.44 104 ARG A CA 1
ATOM 787 C C . ARG A 1 104 ? 0.382 -3.114 -9.857 1.00 97.44 104 ARG A C 1
ATOM 789 O O . ARG A 1 104 ? 0.397 -3.407 -11.051 1.00 97.44 104 ARG A O 1
ATOM 796 N N . TYR A 1 105 ? 1.458 -2.716 -9.193 1.00 97.00 105 TYR A N 1
ATOM 797 C CA . TYR A 1 105 ? 2.766 -2.535 -9.803 1.00 97.00 105 TYR A CA 1
ATOM 798 C C . TYR A 1 105 ? 3.854 -3.257 -9.020 1.00 97.00 105 TYR A C 1
ATOM 800 O O . TYR A 1 105 ? 3.877 -3.190 -7.796 1.00 97.00 105 TYR A O 1
ATOM 808 N N . HIS A 1 106 ? 4.794 -3.874 -9.730 1.00 94.81 106 HIS A N 1
ATOM 809 C CA . HIS A 1 106 ? 6.059 -4.355 -9.173 1.00 94.81 106 HIS A CA 1
ATOM 810 C C . HIS A 1 106 ? 7.209 -3.845 -10.038 1.00 94.81 106 HIS A C 1
ATOM 812 O O . HIS A 1 106 ? 7.198 -4.050 -11.247 1.00 94.81 106 HIS A O 1
ATOM 818 N N . SER A 1 107 ? 8.234 -3.218 -9.469 1.00 93.38 107 SER A N 1
ATOM 819 C CA . SER A 1 107 ? 9.388 -2.804 -10.275 1.00 93.38 107 SER A CA 1
ATOM 820 C C . SER A 1 107 ? 10.175 -4.007 -10.793 1.00 93.38 107 SER A C 1
ATOM 822 O O . SER A 1 107 ? 10.705 -3.949 -11.892 1.00 93.38 107 SER A O 1
ATOM 824 N N . CYS A 1 108 ? 10.180 -5.122 -10.059 1.00 91.31 108 CYS A N 1
ATOM 825 C CA . CYS A 1 108 ? 10.777 -6.387 -10.474 1.00 91.31 108 CYS A CA 1
ATOM 826 C C . CYS A 1 108 ? 9.875 -7.555 -10.029 1.00 91.31 108 CYS A C 1
ATOM 828 O O . CYS A 1 108 ? 9.945 -7.965 -8.869 1.00 91.31 108 CYS A O 1
ATOM 830 N N . PRO A 1 109 ? 8.999 -8.087 -10.903 1.00 89.44 109 PRO A N 1
ATOM 831 C CA . PRO A 1 109 ? 8.090 -9.189 -10.560 1.00 89.44 109 PRO A CA 1
ATOM 832 C C . PRO A 1 109 ? 8.811 -10.460 -10.096 1.00 89.44 109 PRO A C 1
ATOM 834 O O . PRO A 1 109 ? 8.331 -11.147 -9.202 1.00 89.44 109 PRO A O 1
ATOM 837 N N . ASP A 1 110 ? 10.000 -10.722 -10.643 1.00 87.56 110 ASP A N 1
ATOM 838 C CA . ASP A 1 110 ? 10.813 -11.896 -10.304 1.00 87.56 110 ASP A CA 1
ATOM 839 C C . ASP A 1 110 ? 11.574 -11.766 -8.985 1.00 87.56 110 ASP A C 1
ATOM 841 O O . ASP A 1 110 ? 12.254 -12.697 -8.570 1.00 87.56 110 ASP A O 1
ATOM 845 N N . TYR A 1 111 ? 11.484 -10.623 -8.305 1.00 82.94 111 TYR A N 1
ATOM 846 C CA . TYR A 1 111 ? 12.335 -10.347 -7.153 1.00 82.94 111 TYR A CA 1
ATOM 847 C C . TYR A 1 111 ? 12.153 -11.354 -6.005 1.00 82.94 111 TYR A C 1
ATOM 849 O O . TYR A 1 111 ? 13.111 -11.721 -5.334 1.00 82.94 111 TYR A O 1
ATOM 857 N N . ALA A 1 112 ? 10.919 -11.808 -5.778 1.00 76.31 112 ALA A N 1
ATOM 858 C CA . ALA A 1 112 ? 10.608 -12.748 -4.704 1.00 76.31 112 ALA A CA 1
ATOM 859 C C . ALA A 1 112 ? 10.871 -14.219 -5.074 1.00 76.31 112 ALA A C 1
ATOM 861 O O . ALA A 1 112 ? 10.628 -15.091 -4.240 1.00 76.31 112 ALA A O 1
ATOM 862 N N . LYS A 1 113 ? 11.316 -14.500 -6.306 1.00 80.44 113 LYS A N 1
ATOM 863 C CA . LYS A 1 113 ? 11.489 -15.864 -6.802 1.00 80.44 113 LYS A CA 1
ATOM 864 C C . LYS A 1 113 ? 12.804 -16.473 -6.345 1.00 80.44 113 LYS A C 1
ATOM 866 O O . LYS A 1 113 ? 13.843 -15.811 -6.315 1.00 80.44 113 LYS A O 1
ATOM 871 N N . GLU A 1 114 ? 12.765 -17.751 -5.988 1.00 75.00 114 GLU A N 1
ATOM 872 C CA . GLU A 1 114 ? 13.968 -18.486 -5.603 1.00 75.00 114 GLU A CA 1
ATOM 873 C C . GLU A 1 114 ? 14.863 -18.775 -6.820 1.00 75.00 114 GLU A C 1
ATOM 875 O O . GLU A 1 114 ? 14.417 -18.862 -7.966 1.00 75.00 114 GLU A O 1
ATOM 880 N N . VAL A 1 115 ? 16.165 -18.960 -6.578 1.00 69.81 115 VAL A N 1
ATOM 881 C CA . VAL A 1 115 ? 17.115 -19.317 -7.640 1.00 69.81 115 VAL A CA 1
ATOM 882 C C . VAL A 1 115 ? 16.704 -20.652 -8.266 1.00 69.81 115 VAL A C 1
ATOM 884 O O . VAL A 1 115 ? 16.774 -21.696 -7.619 1.00 69.81 115 VAL A O 1
ATOM 887 N N . GLY A 1 116 ? 16.343 -20.619 -9.550 1.00 67.88 116 GLY A N 1
ATOM 888 C CA . GLY A 1 116 ? 15.896 -21.792 -10.305 1.00 67.88 116 GLY A CA 1
ATOM 889 C C . GLY A 1 116 ? 14.382 -21.881 -10.504 1.00 67.88 116 GLY A C 1
ATOM 890 O O . GLY A 1 116 ? 13.939 -22.808 -11.180 1.00 67.88 116 GLY A O 1
ATOM 891 N N . GLU A 1 117 ? 13.605 -20.942 -9.960 1.00 81.75 117 GLU A N 1
ATOM 892 C CA . GLU A 1 117 ? 12.212 -20.743 -10.361 1.00 81.75 117 GLU A CA 1
ATOM 893 C C . GLU A 1 117 ? 12.120 -20.097 -11.751 1.00 81.75 117 GLU A C 1
ATOM 895 O O . GLU A 1 117 ? 13.029 -19.390 -12.193 1.00 81.75 117 GLU A O 1
ATOM 900 N N . ASP A 1 118 ? 11.013 -20.359 -12.449 1.00 84.38 118 ASP A N 1
ATOM 901 C CA . ASP A 1 118 ? 10.757 -19.781 -13.766 1.00 84.38 118 ASP A CA 1
ATOM 902 C C . ASP A 1 118 ? 10.500 -18.266 -13.661 1.00 84.38 118 ASP A C 1
ATOM 904 O O . ASP A 1 118 ? 9.733 -17.801 -12.807 1.00 84.38 118 ASP A O 1
ATOM 908 N N . ASP A 1 119 ? 11.090 -17.502 -14.586 1.00 86.69 119 ASP A N 1
ATOM 909 C CA . ASP A 1 119 ? 10.826 -16.067 -14.750 1.00 86.69 119 ASP A CA 1
ATOM 910 C C . ASP A 1 119 ? 9.320 -15.780 -14.890 1.00 86.69 119 ASP A C 1
ATOM 912 O O . ASP A 1 119 ? 8.509 -16.646 -15.240 1.00 86.69 119 ASP A O 1
ATOM 916 N N . ALA A 1 120 ? 8.928 -14.534 -14.641 1.00 86.56 120 ALA A N 1
ATOM 917 C CA . ALA A 1 120 ? 7.545 -14.099 -14.730 1.00 86.56 120 ALA A CA 1
ATOM 918 C C . ALA A 1 120 ? 7.024 -14.338 -16.141 1.00 86.56 120 ALA A C 1
ATOM 920 O O . ALA A 1 120 ? 7.622 -13.937 -17.147 1.00 86.56 120 ALA A O 1
ATOM 921 N N . ASN A 1 121 ? 5.892 -15.034 -16.205 1.00 90.00 121 ASN A N 1
ATOM 922 C CA . ASN A 1 121 ? 5.208 -15.261 -17.464 1.00 90.00 121 ASN A CA 1
ATOM 923 C C . ASN A 1 121 ? 4.541 -13.960 -17.943 1.00 90.00 121 ASN A C 1
ATOM 925 O O . ASN A 1 121 ? 4.381 -13.005 -17.185 1.00 90.00 121 ASN A O 1
ATOM 929 N N . GLU A 1 122 ? 4.130 -13.923 -19.210 1.00 91.62 122 GLU A N 1
ATOM 930 C CA . GLU A 1 122 ? 3.556 -12.716 -19.823 1.00 91.62 122 GLU A CA 1
ATOM 931 C C . GLU A 1 122 ? 2.323 -12.187 -19.068 1.00 91.62 122 GLU A C 1
ATOM 933 O O . GLU A 1 122 ? 2.131 -10.980 -18.939 1.00 91.62 122 GLU A O 1
ATOM 938 N N . GLU A 1 123 ? 1.500 -13.085 -18.521 1.00 92.06 123 GLU A N 1
ATOM 939 C CA . GLU A 1 123 ? 0.316 -12.712 -17.745 1.00 92.06 123 GLU A CA 1
ATOM 940 C C . GLU A 1 123 ? 0.699 -12.029 -16.424 1.00 92.06 123 GLU A C 1
ATOM 942 O O . GLU A 1 123 ? 0.134 -10.994 -16.067 1.00 92.06 123 GLU A O 1
ATOM 947 N N . GLU A 1 124 ? 1.685 -12.569 -15.708 1.00 89.88 124 GLU A N 1
ATOM 948 C CA . GLU A 1 124 ? 2.222 -11.991 -14.479 1.00 89.88 124 GLU A CA 1
ATOM 949 C C . GLU A 1 124 ? 2.885 -10.636 -14.743 1.00 89.88 124 GLU A C 1
ATOM 951 O O . GLU A 1 124 ? 2.625 -9.673 -14.009 1.00 89.88 124 GLU A O 1
ATOM 956 N N . LEU A 1 125 ? 3.680 -10.538 -15.813 1.00 92.12 125 LEU A N 1
ATOM 957 C CA . LEU A 1 125 ? 4.293 -9.288 -16.251 1.00 92.12 125 LEU A CA 1
ATOM 958 C C . LEU A 1 125 ? 3.219 -8.235 -16.528 1.00 92.12 125 LEU A C 1
ATOM 960 O O . LEU A 1 125 ? 3.284 -7.134 -15.980 1.00 92.12 125 LEU A O 1
ATOM 964 N N . GLN A 1 126 ? 2.192 -8.581 -17.300 1.00 93.25 126 GLN A N 1
ATOM 965 C CA . GLN A 1 126 ? 1.138 -7.643 -17.660 1.00 93.25 126 GLN A CA 1
ATOM 966 C C . GLN A 1 126 ? 0.274 -7.239 -16.453 1.00 93.25 126 GLN A C 1
ATOM 968 O O . GLN A 1 126 ? -0.048 -6.062 -16.302 1.00 93.25 126 GLN A O 1
ATOM 973 N N . ARG A 1 127 ? -0.064 -8.178 -15.559 1.00 93.00 127 ARG A N 1
ATOM 974 C CA . ARG A 1 127 ? -0.881 -7.922 -14.356 1.00 93.00 127 ARG A CA 1
ATOM 975 C C . ARG A 1 127 ? -0.188 -7.014 -13.340 1.00 93.00 127 ARG A C 1
ATOM 977 O O . ARG A 1 127 ? -0.859 -6.339 -12.569 1.00 93.00 127 ARG A O 1
ATOM 984 N N . THR A 1 128 ? 1.139 -7.038 -13.297 1.00 94.75 128 THR A N 1
ATOM 985 C CA . THR A 1 128 ? 1.939 -6.272 -12.330 1.00 94.75 128 THR A CA 1
ATOM 986 C C . THR A 1 128 ? 2.547 -5.015 -12.935 1.00 94.75 128 THR A C 1
ATOM 988 O O . THR A 1 128 ? 3.424 -4.422 -12.315 1.00 94.75 128 THR A O 1
ATOM 991 N N . ARG A 1 129 ? 2.171 -4.635 -14.161 1.00 95.69 129 ARG A N 1
ATOM 992 C CA . ARG A 1 129 ? 2.804 -3.536 -14.902 1.00 95.69 129 ARG A CA 1
ATOM 993 C C . ARG A 1 129 ? 2.453 -2.146 -14.367 1.00 95.69 129 ARG A C 1
ATOM 995 O O . ARG A 1 129 ? 3.201 -1.211 -14.640 1.00 95.69 129 ARG A O 1
ATOM 1002 N N . GLY A 1 130 ? 1.367 -2.026 -13.605 1.00 97.00 130 GLY A N 1
ATOM 1003 C CA . GLY A 1 130 ? 0.792 -0.751 -13.184 1.00 97.00 130 GLY A CA 1
ATOM 1004 C C . GLY A 1 130 ? 0.153 0.029 -14.338 1.00 97.00 130 GLY A C 1
ATOM 1005 O O . GLY A 1 130 ? 0.560 -0.086 -15.498 1.00 97.00 130 GLY A O 1
ATOM 1006 N N . ASP A 1 131 ? -0.829 0.865 -14.017 1.00 97.94 131 ASP A N 1
ATOM 1007 C CA . ASP A 1 131 ? -1.380 1.878 -14.915 1.00 97.94 131 ASP A CA 1
ATOM 1008 C C . ASP A 1 131 ? -1.489 3.216 -14.174 1.00 97.94 131 ASP A C 1
ATOM 1010 O O . ASP A 1 131 ? -2.388 3.441 -13.363 1.00 97.94 131 ASP A O 1
ATOM 1014 N N . ALA A 1 132 ? -0.582 4.142 -14.498 1.00 97.88 132 ALA A N 1
ATOM 1015 C CA . ALA A 1 132 ? -0.523 5.467 -13.883 1.00 97.88 132 ALA A CA 1
ATOM 1016 C C . ALA A 1 132 ? -1.845 6.249 -13.987 1.00 97.88 132 ALA A C 1
ATOM 1018 O O . ALA A 1 132 ? -2.131 7.075 -13.122 1.00 97.88 132 ALA A O 1
ATOM 1019 N N . ARG A 1 133 ? -2.679 5.982 -15.004 1.00 97.88 133 ARG A N 1
ATOM 1020 C CA . ARG A 1 133 ? -3.985 6.644 -15.157 1.00 97.88 133 ARG A CA 1
ATOM 1021 C C . ARG A 1 133 ? -4.975 6.228 -14.079 1.00 97.88 133 ARG A C 1
ATOM 1023 O O . ARG A 1 133 ? -5.822 7.025 -13.695 1.00 97.88 133 ARG A O 1
ATOM 1030 N N . LEU A 1 134 ? -4.862 5.011 -13.547 1.00 97.81 134 LEU A N 1
ATOM 1031 C CA . LEU A 1 134 ? -5.713 4.564 -12.443 1.00 97.81 134 LEU A CA 1
ATOM 1032 C C . LEU A 1 134 ? -5.393 5.306 -11.141 1.00 97.81 134 LEU A C 1
ATOM 1034 O O . LEU A 1 134 ? -6.262 5.416 -10.281 1.00 97.81 134 LEU A O 1
ATOM 1038 N N . LEU A 1 135 ? -4.185 5.863 -11.019 1.00 97.75 135 LEU A N 1
ATOM 1039 C CA . LEU A 1 135 ? -3.759 6.681 -9.884 1.00 97.75 135 LEU A CA 1
ATOM 1040 C C . LEU A 1 135 ? -4.030 8.180 -10.084 1.00 97.75 135 LEU A C 1
ATOM 1042 O O . LEU A 1 135 ? -3.805 8.952 -9.155 1.00 97.75 135 LEU A O 1
ATOM 1046 N N . GLU A 1 136 ? -4.562 8.607 -11.236 1.00 96.44 136 GLU A N 1
ATOM 1047 C CA . GLU A 1 136 ? -4.918 10.009 -11.511 1.00 96.44 136 GLU A CA 1
ATOM 1048 C C . GLU A 1 136 ? -5.753 10.657 -10.392 1.00 96.44 136 GLU A C 1
ATOM 1050 O O . GLU A 1 136 ? -5.406 11.763 -9.973 1.00 96.44 136 GLU A O 1
ATOM 1055 N N . PRO A 1 137 ? -6.775 9.993 -9.804 1.00 95.06 137 PRO A N 1
ATOM 1056 C CA . PRO A 1 137 ? -7.543 10.588 -8.714 1.00 95.06 137 PRO A CA 1
ATOM 1057 C C . PRO A 1 137 ? -6.696 10.914 -7.483 1.00 95.06 137 PRO A C 1
ATOM 1059 O O . PRO A 1 137 ? -7.121 11.730 -6.661 1.00 95.06 137 PRO A O 1
ATOM 1062 N N . LEU A 1 138 ? -5.547 10.253 -7.309 1.00 95.88 138 LEU A N 1
ATOM 1063 C CA . LEU A 1 138 ? -4.648 10.412 -6.170 1.00 95.88 138 LEU A CA 1
ATOM 1064 C C . LEU A 1 138 ? -3.708 11.613 -6.323 1.00 95.88 138 LEU A C 1
ATOM 1066 O O . LEU A 1 138 ? -3.346 12.204 -5.303 1.00 95.88 138 LEU A O 1
ATOM 1070 N N . LEU A 1 139 ? -3.383 11.983 -7.563 1.00 95.50 139 LEU A N 1
ATOM 1071 C CA . LEU A 1 139 ? -2.400 13.007 -7.916 1.00 95.50 139 LEU A CA 1
ATOM 1072 C C . LEU A 1 139 ? -2.907 14.436 -7.663 1.00 95.50 139 LEU A C 1
ATOM 1074 O O . LEU A 1 139 ? -4.102 14.686 -7.458 1.00 95.50 139 LEU A O 1
ATOM 1078 N N . GLY A 1 140 ? -1.959 15.373 -7.592 1.00 86.56 140 GLY A N 1
ATOM 1079 C CA . GLY A 1 140 ? -2.208 16.762 -7.209 1.00 86.56 140 GLY A CA 1
ATOM 1080 C C . GLY A 1 140 ? -2.186 17.755 -8.368 1.00 86.56 140 GLY A C 1
ATOM 1081 O O . GLY A 1 140 ? -2.956 18.718 -8.330 1.00 86.56 140 GLY A O 1
ATOM 1082 N N . GLU A 1 141 ? -1.329 17.541 -9.370 1.00 91.50 141 GLU A N 1
ATOM 1083 C CA . GLU A 1 141 ? -1.049 18.520 -10.422 1.00 91.50 141 GLU A CA 1
ATOM 1084 C C . GLU A 1 141 ? -1.322 17.979 -11.834 1.00 91.50 141 GLU A C 1
ATOM 1086 O O . GLU A 1 141 ? -1.284 16.777 -12.109 1.00 91.50 141 GLU A O 1
ATOM 1091 N N . GLU A 1 142 ? -1.571 18.902 -12.764 1.00 89.94 142 GLU A N 1
ATOM 1092 C CA . GLU A 1 142 ? -1.627 18.595 -14.192 1.00 89.94 142 GLU A CA 1
ATOM 1093 C C . GLU A 1 142 ? -0.244 18.126 -14.680 1.00 89.94 142 GLU A C 1
ATOM 1095 O O . GLU A 1 142 ? 0.785 18.727 -14.361 1.00 89.94 142 GLU A O 1
ATOM 1100 N N . GLY A 1 143 ? -0.204 17.041 -15.454 1.00 93.19 143 GLY A N 1
ATOM 1101 C CA . GLY A 1 143 ? 1.043 16.455 -15.953 1.00 93.19 143 GLY A CA 1
ATOM 1102 C C . GLY A 1 143 ? 1.695 15.421 -15.025 1.00 93.19 143 GLY A C 1
ATOM 1103 O O . GLY A 1 143 ? 2.698 14.808 -15.401 1.00 93.19 143 GLY A O 1
ATOM 1104 N N . ASP A 1 144 ? 1.180 15.215 -13.808 1.00 95.81 144 ASP A N 1
ATOM 1105 C CA . ASP A 1 144 ? 1.747 14.223 -12.884 1.00 95.81 144 ASP A CA 1
ATOM 1106 C C . ASP A 1 144 ? 1.513 12.783 -13.350 1.00 95.81 144 ASP A C 1
ATOM 1108 O O . ASP A 1 144 ? 2.344 11.916 -13.080 1.00 95.81 144 ASP A O 1
ATOM 1112 N N . VAL A 1 145 ? 0.433 12.526 -14.095 1.00 97.56 145 VAL A N 1
ATOM 1113 C CA . VAL A 1 145 ? 0.144 11.200 -14.663 1.00 97.56 145 VAL A CA 1
ATOM 1114 C C . VAL A 1 145 ? 1.250 10.790 -15.634 1.00 97.56 145 VAL A C 1
ATOM 1116 O O . VAL A 1 145 ? 1.735 9.661 -15.581 1.00 97.56 145 VAL A O 1
ATOM 1119 N N . GLU A 1 146 ? 1.702 11.703 -16.493 1.00 97.50 146 GLU A N 1
ATOM 1120 C CA . GLU A 1 146 ? 2.779 11.463 -17.453 1.00 97.50 146 GLU A CA 1
ATOM 1121 C C . GLU A 1 146 ? 4.120 11.242 -16.750 1.00 97.50 146 GLU A C 1
ATOM 1123 O O . GLU A 1 146 ? 4.868 10.334 -17.124 1.00 97.50 146 GLU A O 1
ATOM 1128 N N . LYS A 1 147 ? 4.418 12.035 -15.710 1.00 97.50 147 LYS A N 1
ATOM 1129 C CA . LYS A 1 147 ? 5.623 11.847 -14.883 1.00 97.50 147 LYS A CA 1
ATOM 1130 C C . LYS A 1 147 ? 5.606 10.479 -14.206 1.00 97.50 147 LYS A C 1
ATOM 1132 O O . LYS A 1 147 ? 6.607 9.766 -14.247 1.00 97.50 147 LYS A O 1
ATOM 1137 N N . LEU A 1 148 ? 4.466 10.094 -13.633 1.00 97.44 148 LEU A N 1
ATOM 1138 C CA . LEU A 1 148 ? 4.290 8.803 -12.982 1.00 97.44 148 LEU A CA 1
ATOM 1139 C C . LEU A 1 148 ? 4.425 7.652 -13.984 1.00 97.44 148 LEU A C 1
ATOM 1141 O O . LEU A 1 148 ? 5.162 6.707 -13.727 1.00 97.44 148 LEU A O 1
ATOM 1145 N N . ALA A 1 149 ? 3.796 7.748 -15.156 1.00 97.75 149 ALA A N 1
ATOM 1146 C CA . ALA A 1 149 ? 3.922 6.743 -16.210 1.00 97.75 149 ALA A CA 1
ATOM 1147 C C . ALA A 1 149 ? 5.383 6.558 -16.655 1.00 97.75 149 ALA A C 1
ATOM 1149 O O . ALA A 1 149 ? 5.854 5.427 -16.788 1.00 97.75 149 ALA A O 1
ATOM 1150 N N . ALA A 1 150 ? 6.117 7.660 -16.842 1.00 96.75 150 ALA A N 1
ATOM 1151 C CA . ALA A 1 150 ? 7.535 7.621 -17.184 1.00 96.75 150 ALA A CA 1
ATOM 1152 C C . ALA A 1 150 ? 8.382 6.994 -16.066 1.00 96.75 150 ALA A C 1
ATOM 1154 O O . ALA A 1 150 ? 9.285 6.208 -16.353 1.00 96.75 150 ALA A O 1
ATOM 1155 N N . LEU A 1 151 ? 8.075 7.303 -14.802 1.00 95.88 151 LEU A N 1
ATOM 1156 C CA . LEU A 1 151 ? 8.734 6.718 -13.636 1.00 95.88 151 LEU A CA 1
ATOM 1157 C C . LEU A 1 151 ? 8.526 5.198 -13.572 1.00 95.88 151 LEU A C 1
ATOM 1159 O O . LEU A 1 151 ? 9.508 4.463 -13.498 1.00 95.88 151 LEU A O 1
ATOM 1163 N N . LEU A 1 152 ? 7.277 4.725 -13.656 1.00 95.75 152 LEU A N 1
ATOM 1164 C CA . LEU A 1 152 ? 6.960 3.292 -13.618 1.00 95.75 152 LEU A CA 1
ATOM 1165 C C . LEU A 1 152 ? 7.627 2.538 -14.775 1.00 95.75 152 LEU A C 1
ATOM 1167 O O . LEU A 1 152 ? 8.214 1.481 -14.567 1.00 95.75 152 LEU A O 1
ATOM 1171 N N . ALA A 1 153 ? 7.610 3.104 -15.986 1.00 94.44 153 ALA A N 1
ATOM 1172 C CA . ALA A 1 153 ? 8.273 2.504 -17.141 1.00 94.44 153 ALA A CA 1
ATOM 1173 C C . ALA A 1 153 ? 9.801 2.436 -16.974 1.00 94.44 153 ALA A C 1
ATOM 1175 O O . ALA A 1 153 ? 10.410 1.429 -17.324 1.00 94.44 153 ALA A O 1
ATOM 1176 N N . ARG A 1 154 ? 10.423 3.489 -16.428 1.00 92.25 154 ARG A N 1
ATOM 1177 C CA . ARG A 1 154 ? 11.876 3.561 -16.207 1.00 92.25 154 ARG A CA 1
ATOM 1178 C C . ARG A 1 154 ? 12.362 2.559 -15.161 1.00 92.25 154 ARG A C 1
ATOM 1180 O O . ARG A 1 154 ? 13.476 2.063 -15.277 1.00 92.25 154 ARG A O 1
ATOM 1187 N N . CYS A 1 155 ? 11.5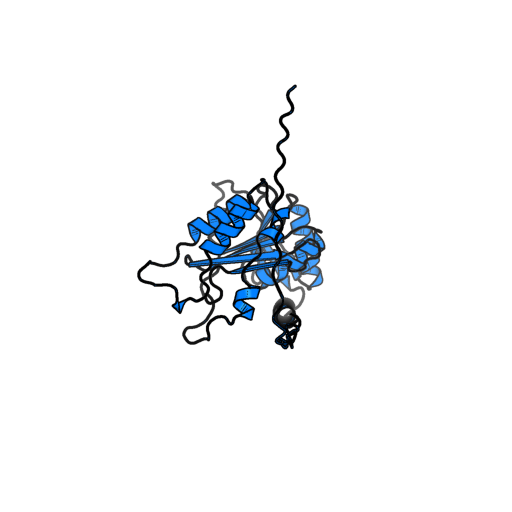61 2.307 -14.132 1.00 90.81 155 CYS A N 1
ATOM 1188 C CA . CYS A 1 155 ? 11.952 1.473 -12.994 1.00 90.81 155 CYS A CA 1
ATOM 1189 C C . CYS A 1 155 ? 11.611 -0.004 -13.174 1.00 90.81 155 CYS A C 1
ATOM 1191 O O . CYS A 1 155 ? 11.993 -0.825 -12.343 1.00 90.81 155 CYS A O 1
ATOM 1193 N N . ARG A 1 156 ? 10.886 -0.347 -14.239 1.00 91.62 156 ARG A N 1
ATOM 1194 C CA . ARG A 1 156 ? 10.474 -1.714 -14.516 1.00 91.62 156 ARG A CA 1
ATOM 1195 C C . ARG A 1 156 ? 11.644 -2.541 -15.047 1.00 91.62 156 ARG A C 1
ATOM 1197 O O . ARG A 1 156 ? 12.153 -2.303 -16.137 1.00 91.62 156 ARG A O 1
ATOM 1204 N N . ILE A 1 157 ? 11.991 -3.577 -14.300 1.00 88.62 157 ILE A N 1
ATOM 1205 C CA . ILE A 1 157 ? 12.844 -4.688 -14.703 1.00 88.62 157 ILE A CA 1
ATOM 1206 C C . ILE A 1 157 ? 11.905 -5.861 -14.976 1.00 88.62 157 ILE A C 1
ATOM 1208 O O . ILE A 1 157 ? 11.312 -6.422 -14.056 1.00 88.62 157 ILE A O 1
ATOM 1212 N N . GLU A 1 158 ? 11.706 -6.198 -16.249 1.00 85.62 158 GLU A N 1
ATOM 1213 C CA . GLU A 1 158 ? 10.782 -7.279 -16.611 1.00 85.62 158 GLU A CA 1
ATOM 1214 C C . GLU A 1 158 ? 11.305 -8.646 -16.179 1.00 85.62 158 GLU A C 1
ATOM 1216 O O . GLU A 1 158 ? 10.517 -9.466 -15.726 1.00 85.62 158 GLU A O 1
ATOM 1221 N N . ARG A 1 159 ? 12.618 -8.882 -16.283 1.00 80.94 159 ARG A N 1
ATOM 1222 C CA . ARG A 1 159 ? 13.242 -10.144 -15.878 1.00 80.94 159 ARG A CA 1
ATOM 1223 C C . ARG A 1 159 ? 14.571 -9.897 -15.202 1.00 80.94 159 ARG A C 1
ATOM 1225 O O . ARG A 1 159 ? 15.399 -9.137 -15.706 1.00 80.94 159 ARG A O 1
ATOM 1232 N N . LEU A 1 160 ? 14.807 -10.601 -14.102 1.00 76.25 160 LEU A N 1
ATOM 1233 C CA . LEU A 1 160 ? 16.025 -10.417 -13.315 1.00 76.25 160 LEU A CA 1
ATOM 1234 C C . LEU A 1 160 ? 17.284 -10.823 -14.099 1.00 76.25 160 LEU A C 1
ATOM 1236 O O . LEU A 1 160 ? 18.317 -10.177 -13.982 1.00 76.25 160 LEU A O 1
ATOM 1240 N N . ARG A 1 161 ? 17.189 -11.842 -14.963 1.00 75.50 161 ARG A N 1
ATOM 1241 C CA . ARG A 1 161 ? 18.302 -12.285 -15.825 1.00 75.50 161 ARG A CA 1
ATOM 1242 C C . ARG A 1 161 ? 18.737 -11.255 -16.871 1.00 75.50 161 ARG A C 1
ATOM 1244 O O . ARG A 1 161 ? 19.864 -11.322 -17.352 1.00 75.50 161 ARG A O 1
ATOM 1251 N N . ASP A 1 162 ? 17.829 -10.355 -17.247 1.00 71.69 162 ASP A N 1
ATOM 1252 C CA . ASP A 1 162 ? 18.088 -9.309 -18.238 1.00 71.69 162 ASP A CA 1
ATOM 1253 C C . ASP A 1 162 ? 18.717 -8.072 -17.564 1.00 71.69 162 ASP A C 1
ATOM 1255 O O . ASP A 1 162 ? 19.228 -7.180 -18.243 1.00 71.69 162 ASP A O 1
ATOM 1259 N N . HIS A 1 163 ? 18.727 -8.033 -16.225 1.00 73.06 163 HIS A N 1
ATOM 1260 C CA . HIS A 1 163 ? 19.450 -7.040 -15.449 1.00 73.06 163 HIS A CA 1
ATOM 1261 C C . HIS A 1 163 ? 20.936 -7.401 -15.399 1.00 73.06 163 HIS A C 1
ATOM 1263 O O . HIS A 1 163 ? 21.327 -8.438 -14.869 1.00 73.06 163 HIS A O 1
ATOM 1269 N N . ASP A 1 164 ? 21.792 -6.509 -15.897 1.00 67.50 164 ASP A N 1
ATOM 1270 C CA . ASP A 1 164 ? 23.240 -6.677 -15.799 1.00 67.50 164 ASP A CA 1
ATOM 1271 C C . ASP A 1 164 ? 23.723 -6.349 -14.371 1.00 67.50 164 ASP A C 1
ATOM 1273 O O . ASP A 1 164 ? 23.657 -5.184 -13.967 1.00 67.50 164 ASP A O 1
ATOM 1277 N N . PRO A 1 165 ? 24.222 -7.325 -13.589 1.00 62.22 165 PRO A N 1
ATOM 1278 C CA . PRO A 1 165 ? 24.725 -7.070 -12.241 1.00 62.22 165 PRO A CA 1
ATOM 1279 C C . PRO A 1 165 ? 25.991 -6.197 -12.233 1.00 62.22 165 PRO A C 1
ATOM 1281 O O . PRO A 1 165 ? 26.324 -5.615 -11.201 1.00 62.22 165 PRO A O 1
ATOM 1284 N N . ALA A 1 166 ? 26.697 -6.060 -13.365 1.00 59.41 166 ALA A N 1
ATOM 1285 C CA . ALA A 1 166 ? 27.858 -5.175 -13.481 1.00 59.41 166 ALA A CA 1
ATOM 1286 C C . ALA A 1 166 ? 27.486 -3.685 -13.397 1.00 59.41 166 ALA A C 1
ATOM 1288 O O . ALA A 1 166 ? 28.353 -2.857 -13.115 1.00 59.41 166 ALA A O 1
ATOM 1289 N N . HIS A 1 167 ? 26.208 -3.347 -13.590 1.00 63.09 167 HIS A N 1
ATOM 1290 C CA . HIS A 1 167 ? 25.682 -1.993 -13.419 1.00 63.09 167 HIS A CA 1
ATOM 1291 C C . HIS A 1 167 ? 25.198 -1.714 -11.981 1.00 63.09 167 HIS A C 1
ATOM 1293 O O . HIS A 1 167 ? 24.612 -0.664 -11.727 1.00 63.09 167 HIS A O 1
ATOM 1299 N N . GLY A 1 168 ? 25.512 -2.612 -11.036 1.00 57.41 168 GLY A N 1
ATOM 1300 C CA . GLY A 1 168 ? 25.118 -2.518 -9.632 1.00 57.41 168 GLY A CA 1
ATOM 1301 C C . GLY A 1 168 ? 23.672 -2.966 -9.392 1.00 57.41 168 GLY A C 1
ATOM 1302 O O . GLY A 1 168 ? 22.940 -3.213 -10.350 1.00 57.41 168 GLY A O 1
ATOM 1303 N N . PRO A 1 169 ? 23.246 -3.111 -8.126 1.00 59.06 169 PRO A N 1
ATOM 1304 C CA . PRO A 1 169 ? 21.829 -3.271 -7.820 1.00 59.06 169 PRO A CA 1
ATOM 1305 C C . PRO A 1 169 ? 21.073 -2.045 -8.345 1.00 59.06 169 PRO A C 1
ATOM 1307 O O . PRO A 1 169 ? 21.567 -0.922 -8.227 1.00 59.06 169 PRO A O 1
ATOM 1310 N N . ALA A 1 170 ? 19.893 -2.245 -8.933 1.00 66.12 170 ALA A N 1
ATOM 1311 C CA . ALA A 1 170 ? 19.026 -1.129 -9.283 1.00 66.12 170 ALA A CA 1
ATOM 1312 C C . ALA A 1 170 ? 18.699 -0.344 -8.008 1.00 66.12 170 ALA A C 1
ATOM 1314 O O . ALA A 1 170 ? 17.906 -0.806 -7.192 1.00 66.12 170 ALA A O 1
ATOM 1315 N N . ASP A 1 171 ? 19.311 0.827 -7.828 1.00 75.31 171 ASP A N 1
ATOM 1316 C CA . ASP A 1 171 ? 18.968 1.735 -6.738 1.00 75.31 171 ASP A CA 1
ATOM 1317 C C . ASP A 1 171 ? 17.528 2.217 -6.945 1.00 75.31 171 ASP A C 1
ATOM 1319 O O . ASP A 1 171 ? 17.241 3.089 -7.772 1.00 75.31 171 ASP A O 1
ATOM 1323 N N . ASN A 1 172 ? 16.604 1.598 -6.210 1.00 79.31 172 ASN A N 1
ATOM 1324 C CA . ASN A 1 172 ? 15.190 1.944 -6.250 1.00 79.31 172 ASN A CA 1
ATOM 1325 C C . ASN A 1 172 ? 14.798 2.941 -5.155 1.00 79.31 172 ASN A C 1
ATOM 1327 O O . ASN A 1 172 ? 13.633 3.337 -5.100 1.00 79.31 172 ASN A O 1
ATOM 1331 N N . VAL A 1 173 ? 15.739 3.408 -4.325 1.00 85.00 173 VAL A N 1
ATOM 1332 C CA . VAL A 1 173 ? 15.456 4.399 -3.276 1.00 85.00 173 VAL A CA 1
ATOM 1333 C C . VAL A 1 173 ? 15.062 5.732 -3.910 1.00 85.00 173 VAL A C 1
ATOM 1335 O O . VAL A 1 173 ? 14.029 6.309 -3.561 1.00 85.00 173 VAL A O 1
ATOM 1338 N N . GLY A 1 174 ? 15.832 6.189 -4.902 1.00 88.88 174 GLY A N 1
ATOM 1339 C CA . GLY A 1 174 ? 15.531 7.404 -5.667 1.00 88.88 174 GLY A CA 1
ATOM 1340 C C . GLY A 1 174 ? 14.153 7.358 -6.347 1.00 88.88 174 GLY A C 1
ATOM 1341 O O . GLY A 1 174 ? 13.317 8.225 -6.081 1.00 88.88 174 GLY A O 1
ATOM 1342 N N . PRO A 1 175 ? 13.868 6.338 -7.177 1.00 91.31 175 PRO A N 1
ATOM 1343 C CA . PRO A 1 175 ? 12.547 6.121 -7.753 1.00 91.31 175 PRO A CA 1
ATOM 1344 C C . PRO A 1 175 ? 11.383 6.066 -6.768 1.00 91.31 175 PRO A C 1
ATOM 1346 O O . PRO A 1 175 ? 10.355 6.692 -7.016 1.00 91.31 175 PRO A O 1
ATOM 1349 N N . LEU A 1 176 ? 11.530 5.342 -5.657 1.00 91.88 176 LEU A N 1
ATOM 1350 C CA . LEU A 1 176 ? 10.490 5.237 -4.636 1.00 91.88 176 LEU A CA 1
ATOM 1351 C C . LEU A 1 176 ? 10.218 6.596 -3.980 1.00 91.88 176 LEU A C 1
ATOM 1353 O O . LEU A 1 176 ? 9.065 6.953 -3.748 1.00 91.88 176 LEU A O 1
ATOM 1357 N N . THR A 1 177 ? 11.269 7.383 -3.748 1.00 91.88 177 THR A N 1
ATOM 1358 C CA . THR A 1 177 ? 11.157 8.756 -3.232 1.00 91.88 177 THR A CA 1
ATOM 1359 C C . THR A 1 177 ? 10.424 9.657 -4.228 1.00 91.88 177 THR A C 1
ATOM 1361 O O . THR A 1 177 ? 9.552 10.440 -3.852 1.00 91.88 177 THR A O 1
ATOM 1364 N N . GLU A 1 178 ? 10.733 9.534 -5.522 1.00 94.25 178 GLU A N 1
ATOM 1365 C CA . GLU A 1 178 ? 10.042 10.274 -6.580 1.00 94.25 178 GLU A CA 1
ATOM 1366 C C . GLU A 1 178 ? 8.559 9.876 -6.683 1.00 94.25 178 GLU A C 1
ATOM 1368 O O . GLU A 1 178 ? 7.702 10.756 -6.777 1.00 94.25 178 GLU A O 1
ATOM 1373 N N . PHE A 1 179 ? 8.256 8.576 -6.590 1.00 95.75 179 PHE A N 1
ATOM 1374 C CA . PHE A 1 179 ? 6.894 8.035 -6.559 1.00 95.75 179 PHE A CA 1
ATOM 1375 C C . PHE A 1 179 ? 6.104 8.583 -5.366 1.00 95.75 179 PHE A C 1
ATOM 1377 O O . PHE A 1 179 ? 5.011 9.122 -5.542 1.00 95.75 179 PHE A O 1
ATOM 1384 N N . ALA A 1 180 ? 6.682 8.502 -4.163 1.00 94.19 180 ALA A N 1
ATOM 1385 C CA . ALA A 1 180 ? 6.071 9.012 -2.943 1.00 94.19 180 ALA A CA 1
ATOM 1386 C C . ALA A 1 180 ? 5.771 10.511 -3.053 1.00 94.19 180 ALA A C 1
ATOM 1388 O O . ALA A 1 180 ? 4.662 10.944 -2.745 1.00 94.19 180 ALA A O 1
ATOM 1389 N N . ARG A 1 181 ? 6.715 11.293 -3.589 1.00 94.25 181 ARG A N 1
ATOM 1390 C CA . ARG A 1 181 ? 6.545 12.735 -3.793 1.00 94.25 181 ARG A CA 1
ATOM 1391 C C . ARG A 1 181 ? 5.407 13.074 -4.758 1.00 94.25 181 ARG A C 1
ATOM 1393 O O . ARG A 1 181 ? 4.652 13.996 -4.468 1.00 94.25 181 ARG A O 1
ATOM 1400 N N . LEU A 1 182 ? 5.272 12.357 -5.879 1.00 95.50 182 LEU A N 1
ATOM 1401 C CA . LEU A 1 182 ? 4.188 12.588 -6.852 1.00 95.50 182 LEU A CA 1
ATOM 1402 C C . LEU A 1 182 ? 2.796 12.378 -6.235 1.00 95.50 182 LEU A C 1
ATOM 1404 O O . LEU A 1 182 ? 1.839 13.047 -6.613 1.00 95.50 182 LEU A O 1
ATOM 1408 N N . LEU A 1 183 ? 2.689 11.470 -5.265 1.00 95.56 183 LEU A N 1
ATOM 1409 C CA . LEU A 1 183 ? 1.436 11.119 -4.592 1.00 95.56 183 LEU A CA 1
ATOM 1410 C C . LEU A 1 183 ? 1.250 11.824 -3.235 1.00 95.56 183 LEU A C 1
ATOM 1412 O O . LEU A 1 183 ? 0.276 11.541 -2.530 1.00 95.56 183 LEU A O 1
ATOM 1416 N N . ASP A 1 184 ? 2.163 12.734 -2.868 1.00 93.81 184 ASP A N 1
ATOM 1417 C CA . ASP A 1 184 ? 2.225 13.390 -1.550 1.00 93.81 184 ASP A CA 1
ATOM 1418 C C . ASP A 1 184 ? 2.206 12.373 -0.387 1.00 93.81 184 ASP A C 1
ATOM 1420 O O . ASP A 1 184 ? 1.608 12.602 0.668 1.00 93.81 184 ASP A O 1
ATOM 1424 N N . LEU A 1 185 ? 2.820 11.203 -0.597 1.00 92.75 185 LEU A N 1
ATOM 1425 C CA . LEU A 1 185 ? 2.952 10.176 0.429 1.00 92.75 185 LEU A CA 1
ATOM 1426 C C . LEU A 1 185 ? 4.007 10.597 1.458 1.00 92.75 185 LEU A C 1
ATOM 1428 O O . LEU A 1 185 ? 4.980 11.278 1.123 1.00 92.75 185 LEU A O 1
ATOM 1432 N N . PRO A 1 186 ? 3.853 10.177 2.722 1.00 86.44 186 PRO A N 1
ATOM 1433 C CA . PRO A 1 186 ? 4.948 10.233 3.678 1.00 86.44 186 PRO A CA 1
ATOM 1434 C C . PRO A 1 186 ? 6.130 9.408 3.176 1.00 86.44 186 PRO A C 1
ATOM 1436 O O . PRO A 1 186 ? 5.934 8.402 2.492 1.00 86.44 186 PRO A O 1
ATOM 1439 N N . ASP A 1 187 ? 7.337 9.803 3.575 1.00 81.62 187 ASP A N 1
ATOM 1440 C CA . ASP A 1 187 ? 8.518 8.981 3.347 1.00 81.62 187 ASP A CA 1
ATOM 1441 C C . ASP A 1 187 ? 8.283 7.601 3.974 1.00 81.62 187 ASP A C 1
ATOM 1443 O O . ASP A 1 187 ? 7.814 7.494 5.114 1.00 81.62 187 ASP A O 1
ATOM 1447 N N . LEU A 1 188 ? 8.558 6.547 3.207 1.00 77.69 188 LEU A N 1
ATOM 1448 C CA . LEU A 1 188 ? 8.519 5.188 3.728 1.00 77.69 188 LEU A CA 1
ATOM 1449 C C . LEU A 1 188 ? 9.669 5.039 4.716 1.00 77.69 188 LEU A C 1
ATOM 1451 O O . LEU A 1 188 ? 10.837 5.085 4.335 1.00 77.69 188 LEU A O 1
ATOM 1455 N N . LEU A 1 189 ? 9.310 4.909 5.987 1.00 69.00 189 LEU A N 1
ATOM 1456 C CA . LEU A 1 189 ? 10.268 4.752 7.068 1.00 69.00 189 LEU A CA 1
ATOM 1457 C C . LEU A 1 189 ? 10.880 3.346 7.022 1.00 69.00 189 LEU A C 1
ATOM 1459 O O . LEU A 1 189 ? 10.245 2.384 6.576 1.00 69.00 189 LEU A O 1
ATOM 1463 N N . GLU A 1 190 ? 12.137 3.249 7.438 1.00 65.88 190 GLU A N 1
ATOM 1464 C CA . GLU A 1 190 ? 12.875 1.991 7.490 1.00 65.88 190 GLU A CA 1
ATOM 1465 C C . GLU A 1 190 ? 12.266 1.100 8.578 1.00 65.88 190 GLU A C 1
ATOM 1467 O O . GLU A 1 190 ? 12.129 1.555 9.703 1.00 65.88 190 GLU A O 1
ATOM 1472 N N . GLY A 1 191 ? 11.851 -0.125 8.214 1.00 65.62 191 GLY A N 1
ATOM 1473 C CA . GLY A 1 191 ? 11.485 -1.241 9.106 1.00 65.62 191 GLY A CA 1
ATOM 1474 C C . GLY A 1 191 ? 10.420 -1.009 10.198 1.00 65.62 191 GLY A C 1
ATOM 1475 O O . GLY A 1 191 ? 10.285 0.051 10.794 1.00 65.62 191 GLY A O 1
ATOM 1476 N N . TYR A 1 192 ? 9.666 -2.050 10.557 1.00 62.94 192 TYR A N 1
ATOM 1477 C CA . TYR A 1 192 ? 8.749 -1.962 11.705 1.00 62.94 192 TYR A CA 1
ATOM 1478 C C . TYR A 1 192 ? 9.496 -1.744 13.041 1.00 62.94 192 TYR A C 1
ATOM 1480 O O . TYR A 1 192 ? 9.068 -0.949 13.880 1.00 62.94 192 TYR A O 1
ATOM 1488 N N . ASP A 1 193 ? 10.637 -2.413 13.225 1.00 65.88 193 ASP A N 1
ATOM 1489 C CA . ASP A 1 193 ? 11.425 -2.357 14.463 1.00 65.88 193 ASP A CA 1
ATOM 1490 C C . ASP A 1 193 ? 12.112 -1.006 14.683 1.00 65.88 193 ASP A C 1
ATOM 1492 O O . ASP A 1 193 ? 12.129 -0.484 15.798 1.00 65.88 193 ASP A O 1
ATOM 1496 N N . GLU A 1 194 ? 12.655 -0.407 13.626 1.00 66.69 194 GLU A N 1
ATOM 1497 C CA . GLU A 1 194 ? 13.291 0.908 13.704 1.00 66.69 194 GLU A CA 1
ATOM 1498 C C . GLU A 1 194 ? 12.254 2.005 13.954 1.00 66.69 194 GLU A C 1
ATOM 1500 O O . GLU A 1 194 ? 12.458 2.873 14.801 1.00 66.69 194 GLU A O 1
ATOM 1505 N N . LEU A 1 195 ? 11.075 1.891 13.342 1.00 68.44 195 LEU A N 1
ATOM 1506 C CA . LEU A 1 195 ? 9.926 2.719 13.689 1.00 68.44 195 LEU A CA 1
ATOM 1507 C C . LEU A 1 195 ? 9.514 2.591 15.159 1.00 68.44 195 LEU A C 1
ATOM 1509 O O . LEU A 1 195 ? 9.185 3.598 15.789 1.00 68.44 195 LEU A O 1
ATOM 1513 N N . CYS A 1 196 ? 9.525 1.377 15.716 1.00 65.50 196 CYS A N 1
ATOM 1514 C CA . CYS A 1 196 ? 9.266 1.167 17.140 1.00 65.50 196 CYS A CA 1
ATOM 1515 C C . CYS A 1 196 ? 10.348 1.813 18.011 1.00 65.50 196 CYS A C 1
ATOM 1517 O O . CYS A 1 196 ? 10.015 2.402 19.039 1.00 65.50 196 CYS A O 1
ATOM 1519 N N . ALA A 1 197 ? 11.619 1.735 17.608 1.00 67.69 197 ALA A N 1
ATOM 1520 C CA . ALA A 1 197 ? 12.721 2.387 18.309 1.00 67.69 197 ALA A CA 1
ATOM 1521 C C . ALA A 1 197 ? 12.561 3.917 18.306 1.00 67.69 197 ALA A C 1
ATOM 1523 O O . ALA A 1 197 ? 12.613 4.521 19.374 1.00 67.69 197 ALA A O 1
ATOM 1524 N N . ILE A 1 198 ? 12.253 4.518 17.149 1.00 64.44 198 ILE A N 1
ATOM 1525 C CA . ILE A 1 198 ? 11.971 5.959 17.013 1.00 64.44 198 ILE A CA 1
ATOM 1526 C C . ILE A 1 198 ? 10.768 6.361 17.874 1.00 64.44 198 ILE A C 1
ATOM 1528 O O . ILE A 1 198 ? 10.814 7.363 18.577 1.00 64.44 198 ILE A O 1
ATOM 1532 N N . ALA A 1 199 ? 9.694 5.567 17.859 1.00 60.34 199 ALA A N 1
ATOM 1533 C CA . ALA A 1 199 ? 8.501 5.837 18.660 1.00 60.34 199 ALA A CA 1
ATOM 1534 C C . ALA A 1 199 ? 8.736 5.704 20.177 1.00 60.34 199 ALA A C 1
ATOM 1536 O O . ALA A 1 199 ? 7.964 6.250 20.965 1.00 60.34 199 ALA A O 1
ATOM 1537 N N . SER A 1 200 ? 9.760 4.948 20.584 1.00 63.56 200 SER A N 1
ATOM 1538 C CA . SER A 1 200 ? 10.109 4.719 21.992 1.00 63.56 200 SER A CA 1
ATOM 1539 C C . SER A 1 200 ? 11.074 5.769 22.545 1.00 63.56 200 SER A C 1
ATOM 1541 O O . SER A 1 200 ? 11.246 5.843 23.762 1.00 63.56 200 SER A O 1
ATOM 1543 N N . ASP A 1 201 ? 11.702 6.566 21.678 1.00 61.66 201 ASP A N 1
ATOM 1544 C CA . ASP A 1 201 ? 12.579 7.659 22.083 1.00 61.66 201 ASP A CA 1
ATOM 1545 C C . ASP A 1 201 ? 11.737 8.894 22.450 1.00 61.66 201 ASP A C 1
ATOM 1547 O O . ASP A 1 201 ? 11.244 9.638 21.599 1.00 61.66 201 ASP A O 1
ATOM 1551 N N . GLU A 1 202 ? 11.502 9.079 23.753 1.00 55.19 202 GLU A N 1
ATOM 1552 C CA . GLU A 1 202 ? 10.645 10.144 24.289 1.00 55.19 202 GLU A CA 1
ATOM 1553 C C . GLU A 1 202 ? 11.178 11.566 24.006 1.00 55.19 202 GLU A C 1
ATOM 1555 O O . GLU A 1 202 ? 10.415 12.529 24.140 1.00 55.19 202 GLU A O 1
ATOM 1560 N N . GLU A 1 203 ? 12.452 11.730 23.615 1.00 57.09 203 GLU A N 1
ATOM 1561 C CA . GLU A 1 203 ? 13.060 13.050 23.376 1.00 57.09 203 GLU A CA 1
ATOM 1562 C C . GLU A 1 203 ? 12.671 13.681 22.029 1.00 57.09 203 GLU A C 1
ATOM 1564 O O . GLU A 1 203 ? 12.598 14.910 21.942 1.00 57.09 203 GLU A O 1
ATOM 1569 N N . ASP A 1 204 ? 12.343 12.887 21.004 1.00 51.56 204 ASP A N 1
ATOM 1570 C CA . ASP A 1 204 ? 12.186 13.403 19.634 1.00 51.56 204 ASP A CA 1
ATOM 1571 C C . ASP A 1 204 ? 10.766 13.860 19.272 1.00 51.56 204 ASP A C 1
ATOM 1573 O O . ASP A 1 204 ? 10.533 14.401 18.187 1.00 51.56 204 ASP A O 1
ATOM 1577 N N . GLY A 1 205 ? 9.790 13.698 20.173 1.00 44.53 205 GLY A N 1
ATOM 1578 C CA . GLY A 1 205 ? 8.438 14.238 19.984 1.00 44.53 205 GLY A CA 1
ATOM 1579 C C . GLY A 1 205 ? 7.741 13.775 18.695 1.00 44.53 205 GLY A C 1
ATOM 1580 O O . GLY A 1 205 ? 6.775 14.407 18.256 1.00 44.53 205 GLY A O 1
ATOM 1581 N N . THR A 1 206 ? 8.209 12.690 18.069 1.00 46.25 206 THR A N 1
ATOM 1582 C CA . THR A 1 206 ? 7.553 12.104 16.905 1.00 46.25 206 THR A CA 1
ATOM 1583 C C . THR A 1 206 ? 6.254 11.455 17.377 1.00 46.25 206 THR A C 1
ATOM 158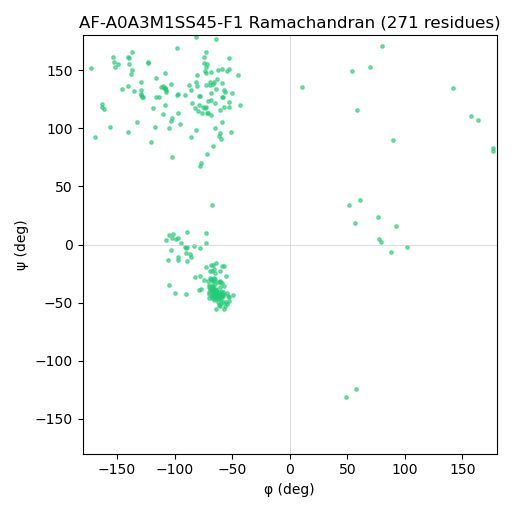5 O O . THR A 1 206 ? 6.229 10.503 18.146 1.00 46.25 206 THR A O 1
ATOM 1588 N N . ASP A 1 207 ? 5.125 12.013 16.937 1.00 49.94 207 ASP A N 1
ATOM 1589 C CA . ASP A 1 207 ? 3.752 11.622 17.299 1.00 49.94 207 ASP A CA 1
ATOM 1590 C C . ASP A 1 207 ? 3.327 10.221 16.769 1.00 49.94 207 ASP A C 1
ATOM 1592 O O . ASP A 1 207 ? 2.156 9.989 16.435 1.00 49.94 207 ASP A O 1
ATOM 1596 N N . LEU A 1 208 ? 4.253 9.258 16.683 1.00 50.38 208 LEU A N 1
ATOM 1597 C CA . LEU A 1 208 ? 3.989 7.843 16.410 1.00 50.38 208 LEU A CA 1
ATOM 1598 C C . LEU A 1 208 ? 3.228 7.243 17.598 1.00 50.38 208 LEU A C 1
ATOM 1600 O O . LEU A 1 208 ? 3.782 6.691 18.540 1.00 50.38 208 LEU A O 1
ATOM 1604 N N . ARG A 1 209 ? 1.906 7.408 17.576 1.00 55.72 209 ARG A N 1
ATOM 1605 C CA . ARG A 1 209 ? 1.015 7.022 18.674 1.00 55.72 209 ARG A CA 1
ATOM 1606 C C . ARG A 1 209 ? -0.009 6.010 18.195 1.00 55.72 209 ARG A C 1
ATOM 1608 O O . ARG A 1 209 ? -1.087 6.405 17.758 1.00 55.72 209 ARG A O 1
ATOM 1615 N N . LEU A 1 210 ? 0.352 4.735 18.270 1.00 53.25 210 LEU A N 1
ATOM 1616 C CA . LEU A 1 210 ? -0.455 3.606 18.755 1.00 53.25 210 LEU A CA 1
ATOM 1617 C C . LEU A 1 210 ? 0.234 2.330 18.262 1.00 53.25 210 LEU A C 1
ATOM 1619 O O . LEU A 1 210 ? 0.132 2.020 17.078 1.00 53.25 210 LEU A O 1
ATOM 1623 N N . LEU A 1 211 ? 0.890 1.590 19.161 1.00 52.16 211 LEU A N 1
ATOM 1624 C CA . LEU A 1 211 ? 0.986 0.145 18.980 1.00 52.16 211 LEU A CA 1
ATOM 1625 C C . LEU A 1 211 ? -0.396 -0.398 19.311 1.00 52.16 211 LEU A C 1
ATOM 1627 O O . LEU A 1 211 ? -0.877 -0.220 20.436 1.00 52.16 211 LEU A O 1
ATOM 1631 N N . VAL A 1 212 ? -1.049 -1.015 18.338 1.00 54.56 212 VAL A N 1
ATOM 1632 C CA . VAL A 1 212 ? -2.313 -1.699 18.597 1.00 54.56 212 VAL A CA 1
ATOM 1633 C C . VAL A 1 212 ? -2.113 -3.175 18.395 1.00 54.56 212 VAL A C 1
ATOM 1635 O O . VAL A 1 212 ? -1.625 -3.603 17.355 1.00 54.56 212 VAL A O 1
ATOM 1638 N N . TYR A 1 213 ? -2.498 -3.931 19.411 1.00 53.78 213 TYR A N 1
ATOM 1639 C CA . TYR A 1 213 ? -2.418 -5.374 19.416 1.00 53.78 213 TYR A CA 1
ATOM 1640 C C . TYR A 1 213 ? -3.764 -5.937 19.040 1.00 53.78 213 TYR A C 1
ATOM 1642 O O . TYR A 1 213 ? -4.760 -5.571 19.650 1.00 53.78 213 TYR A O 1
ATOM 1650 N N . ALA A 1 214 ? -3.812 -6.848 18.081 1.00 56.91 214 ALA A N 1
ATOM 1651 C CA . ALA A 1 214 ? -4.995 -7.666 17.882 1.00 56.91 214 ALA A CA 1
ATOM 1652 C C . ALA A 1 214 ? -4.801 -8.998 18.623 1.00 56.91 214 ALA A C 1
ATOM 1654 O O . ALA A 1 214 ? -4.045 -9.856 18.161 1.00 56.91 214 ALA A O 1
ATOM 1655 N N . GLU A 1 215 ? -5.452 -9.162 19.776 1.00 59.31 215 GLU A N 1
ATOM 1656 C CA . GLU A 1 215 ? -5.465 -10.427 20.519 1.00 59.31 215 GLU A CA 1
ATOM 1657 C C . GLU A 1 215 ? -6.609 -11.329 20.034 1.00 59.31 215 GLU A C 1
ATOM 1659 O O . GLU A 1 215 ? -7.730 -10.848 19.831 1.00 59.31 215 GLU A O 1
ATOM 1664 N N . PRO A 1 216 ? -6.377 -12.641 19.863 1.00 64.69 216 PRO A N 1
ATOM 1665 C CA . PRO A 1 216 ? -7.440 -13.572 19.523 1.00 64.69 216 PRO A CA 1
ATOM 1666 C C . PRO A 1 216 ? -8.393 -13.787 20.706 1.00 64.69 216 PRO A C 1
ATOM 1668 O O . PRO A 1 216 ? -7.982 -14.264 21.759 1.00 64.69 216 PRO A O 1
ATOM 1671 N N . GLU A 1 217 ? -9.695 -13.543 20.515 1.00 71.19 217 GLU A N 1
ATOM 1672 C CA . GLU A 1 217 ? -10.704 -13.800 21.562 1.00 71.19 217 GLU A CA 1
ATOM 1673 C C . GLU A 1 217 ? -10.855 -15.296 21.886 1.00 71.19 217 GLU A C 1
ATOM 1675 O O . GLU A 1 217 ? -11.351 -15.684 22.944 1.00 71.19 217 GLU A O 1
ATOM 1680 N N . THR A 1 218 ? -10.439 -16.163 20.958 1.00 72.31 218 THR A N 1
ATOM 1681 C CA . THR A 1 218 ? -10.455 -17.618 21.124 1.00 72.31 218 THR A CA 1
ATOM 1682 C C . THR A 1 218 ? -9.172 -18.241 20.578 1.00 72.31 218 THR A C 1
ATOM 1684 O O . THR A 1 218 ? -8.659 -17.775 19.555 1.00 72.31 218 THR A O 1
ATOM 1687 N N . PRO A 1 219 ? -8.672 -19.343 21.172 1.00 73.31 219 PRO A N 1
ATOM 1688 C CA . PRO A 1 219 ? -7.529 -20.068 20.628 1.00 73.31 219 PRO A CA 1
ATOM 1689 C C . PRO A 1 219 ? -7.706 -20.390 19.134 1.00 73.31 219 PRO A C 1
ATOM 1691 O O . PRO A 1 219 ? -8.751 -20.884 18.684 1.00 73.31 219 PRO A O 1
ATOM 1694 N N . GLY A 1 220 ? -6.685 -20.072 18.340 1.00 68.94 220 GLY A N 1
ATOM 1695 C CA . GLY A 1 220 ? -6.681 -20.289 16.896 1.00 68.94 220 GLY A CA 1
ATOM 1696 C C . GLY A 1 220 ? -7.487 -19.282 16.066 1.00 68.94 220 GLY A C 1
ATOM 1697 O O . GLY A 1 220 ? -7.633 -19.500 14.863 1.00 68.94 220 GLY A O 1
ATOM 1698 N N . ALA A 1 221 ? -8.070 -18.223 16.651 1.00 71.19 221 ALA A N 1
ATOM 1699 C CA . ALA A 1 221 ? -8.758 -17.184 15.868 1.00 71.19 221 ALA A CA 1
ATOM 1700 C C . ALA A 1 221 ? -7.795 -16.482 14.905 1.00 71.19 221 ALA A C 1
ATOM 1702 O O . ALA A 1 221 ? -8.130 -16.306 13.733 1.00 71.19 221 ALA A O 1
ATOM 1703 N N . LEU A 1 222 ? -6.577 -16.202 15.375 1.00 68.31 222 LEU A N 1
ATOM 1704 C CA . LEU A 1 222 ? -5.507 -15.634 14.570 1.00 68.31 222 LEU A CA 1
ATOM 1705 C C . LEU A 1 222 ? -5.140 -16.555 13.400 1.00 68.31 222 LEU A C 1
ATOM 1707 O O . LEU A 1 222 ? -5.218 -16.135 12.251 1.00 68.31 222 LEU A O 1
ATOM 1711 N N . GLU A 1 223 ? -4.851 -17.835 13.640 1.00 73.06 223 GLU A N 1
ATOM 1712 C CA . GLU A 1 223 ? -4.538 -18.791 12.572 1.00 73.06 223 GLU A CA 1
ATOM 1713 C C . GLU A 1 223 ? -5.683 -18.934 11.567 1.00 73.06 223 GLU A C 1
ATOM 1715 O O . GLU A 1 223 ? -5.438 -19.006 10.363 1.00 73.06 223 GLU A O 1
ATOM 1720 N N . ARG A 1 224 ? -6.941 -18.957 12.027 1.00 76.62 224 ARG A N 1
ATOM 1721 C CA . ARG A 1 224 ? -8.113 -19.011 11.139 1.00 76.62 224 ARG A CA 1
ATOM 1722 C C . ARG A 1 224 ? -8.258 -17.739 10.317 1.00 76.62 224 ARG A C 1
ATOM 1724 O O . ARG A 1 224 ? -8.667 -17.823 9.159 1.00 76.62 224 ARG A O 1
ATOM 1731 N N . LEU A 1 225 ? -7.966 -16.574 10.890 1.00 72.12 225 LEU A N 1
ATOM 1732 C CA . LEU A 1 225 ? -7.926 -15.325 10.144 1.00 72.12 225 LEU A CA 1
ATOM 1733 C C . LEU A 1 225 ? -6.810 -15.378 9.101 1.00 72.12 225 LEU A C 1
ATOM 1735 O O . LEU A 1 225 ? -7.107 -15.279 7.919 1.00 72.12 225 LEU A O 1
ATOM 1739 N N . LEU A 1 226 ? -5.569 -15.652 9.502 1.00 70.38 226 LEU A N 1
ATOM 1740 C CA . LEU A 1 226 ? -4.422 -15.757 8.597 1.00 70.38 226 LEU A CA 1
ATOM 1741 C C . LEU A 1 226 ? -4.673 -16.773 7.472 1.00 70.38 226 LEU A C 1
ATOM 1743 O O . LEU A 1 226 ? -4.393 -16.496 6.311 1.00 70.38 226 LEU A O 1
ATOM 1747 N N . GLN A 1 227 ? -5.273 -17.929 7.772 1.00 76.62 227 GLN A N 1
ATOM 1748 C CA . GLN A 1 227 ? -5.667 -18.904 6.753 1.00 76.62 227 GLN A CA 1
ATOM 1749 C C . GLN A 1 227 ? -6.763 -18.377 5.820 1.00 76.62 227 GLN A C 1
ATOM 1751 O O . GLN A 1 227 ? -6.699 -18.629 4.617 1.00 76.62 227 GLN A O 1
ATOM 1756 N N . ARG A 1 228 ? -7.774 -17.666 6.333 1.00 75.75 228 ARG A N 1
ATOM 1757 C CA . ARG A 1 228 ? -8.827 -17.059 5.501 1.00 75.75 228 ARG A CA 1
ATOM 1758 C C . ARG A 1 228 ? -8.281 -15.944 4.618 1.00 75.75 228 ARG A C 1
ATOM 1760 O O . ARG A 1 228 ? -8.664 -15.884 3.453 1.00 75.75 228 ARG A O 1
ATOM 1767 N N . LEU A 1 229 ? -7.377 -15.123 5.144 1.00 65.62 229 LEU A N 1
ATOM 1768 C CA . LEU A 1 229 ? -6.685 -14.071 4.405 1.00 65.62 229 LEU A CA 1
ATOM 1769 C C . LEU A 1 229 ? -5.837 -14.672 3.287 1.00 65.62 229 LEU A C 1
ATOM 1771 O O . LEU A 1 229 ? -6.059 -14.329 2.133 1.00 65.62 229 LEU A O 1
ATOM 1775 N N . ARG A 1 230 ? -5.015 -15.687 3.586 1.00 66.38 230 ARG A N 1
ATOM 1776 C CA . ARG A 1 230 ? -4.246 -16.433 2.572 1.00 66.38 230 ARG A CA 1
ATOM 1777 C C . ARG A 1 230 ? -5.142 -17.051 1.496 1.00 66.38 230 ARG A C 1
ATOM 1779 O O . ARG A 1 230 ? -4.839 -16.971 0.311 1.00 66.38 230 ARG A O 1
ATOM 1786 N N . ARG A 1 231 ? -6.278 -17.648 1.885 1.00 72.38 231 ARG A N 1
ATOM 1787 C CA . ARG A 1 231 ? -7.250 -18.217 0.932 1.00 72.38 231 ARG A CA 1
ATOM 1788 C C . ARG A 1 231 ? -7.918 -17.146 0.071 1.00 72.38 231 ARG A C 1
ATOM 1790 O O . ARG A 1 231 ? -8.150 -17.400 -1.106 1.00 72.38 231 ARG A O 1
ATOM 1797 N N . ARG A 1 232 ? -8.232 -15.973 0.630 1.00 65.50 232 ARG A N 1
ATOM 1798 C CA . ARG A 1 232 ? -8.765 -14.834 -0.132 1.00 65.50 232 ARG A CA 1
ATOM 1799 C C . ARG A 1 232 ? -7.718 -14.268 -1.084 1.00 65.50 232 ARG A C 1
ATOM 1801 O O . ARG A 1 232 ? -8.049 -14.093 -2.247 1.00 65.50 232 ARG A O 1
ATOM 1808 N N . GLY A 1 233 ? -6.481 -14.070 -0.630 1.00 54.38 233 GLY A N 1
ATOM 1809 C CA . GLY A 1 233 ? -5.359 -13.672 -1.481 1.00 54.38 233 GLY A CA 1
ATOM 1810 C C . GLY A 1 233 ? -5.204 -14.616 -2.675 1.00 54.38 233 GLY A C 1
ATOM 1811 O O . GLY A 1 233 ? -5.219 -14.170 -3.818 1.00 54.38 233 GLY A O 1
ATOM 1812 N N . ALA A 1 234 ? -5.203 -15.931 -2.432 1.00 57.12 234 ALA A N 1
ATOM 1813 C CA . ALA A 1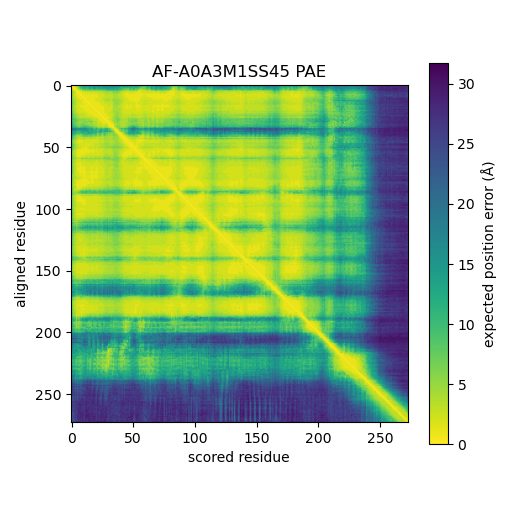 234 ? -5.133 -16.941 -3.489 1.00 57.12 234 ALA A CA 1
ATOM 1814 C C . ALA A 1 234 ? -6.365 -16.954 -4.422 1.00 57.12 234 ALA A C 1
ATOM 1816 O O . ALA A 1 234 ? -6.225 -17.114 -5.632 1.00 57.12 234 ALA A O 1
ATOM 1817 N N . ALA A 1 235 ? -7.581 -16.762 -3.898 1.00 56.81 235 ALA A N 1
ATOM 1818 C CA . ALA A 1 235 ? -8.803 -16.747 -4.710 1.00 56.81 235 ALA A CA 1
ATOM 1819 C C . ALA A 1 235 ? -8.911 -15.501 -5.607 1.00 56.81 235 ALA A C 1
ATOM 1821 O O . ALA A 1 235 ? -9.385 -15.599 -6.740 1.00 56.81 235 ALA A O 1
ATOM 1822 N N . THR A 1 236 ? -8.437 -14.344 -5.136 1.00 52.84 236 THR A N 1
ATOM 1823 C CA . THR A 1 236 ? -8.339 -13.124 -5.954 1.00 52.84 236 THR A CA 1
ATOM 1824 C C . THR A 1 236 ? -7.323 -13.304 -7.086 1.00 52.84 236 THR A C 1
ATOM 1826 O O . THR A 1 236 ? -7.530 -12.781 -8.173 1.00 52.84 236 THR A O 1
ATOM 1829 N N . GLN A 1 237 ? -6.272 -14.110 -6.886 1.00 51.00 237 GLN A N 1
ATOM 1830 C CA . GLN A 1 237 ? -5.352 -14.481 -7.969 1.00 51.00 237 GLN A CA 1
ATOM 1831 C C . GLN A 1 237 ? -5.979 -15.450 -8.986 1.00 51.00 237 GLN A C 1
ATOM 1833 O O . GLN A 1 237 ? -5.655 -15.379 -10.164 1.00 51.00 237 GLN A O 1
ATOM 1838 N N . ALA A 1 238 ? -6.892 -16.327 -8.556 1.00 45.19 238 ALA A N 1
ATOM 1839 C CA . ALA A 1 238 ? -7.503 -17.351 -9.410 1.00 45.19 238 ALA A CA 1
ATOM 1840 C C . ALA A 1 238 ? -8.748 -16.887 -10.195 1.00 45.19 238 ALA A C 1
ATOM 1842 O O . ALA A 1 238 ? -9.271 -17.647 -11.007 1.00 45.19 238 ALA A O 1
ATOM 1843 N N . THR A 1 239 ? -9.267 -15.683 -9.934 1.00 38.53 239 THR A N 1
ATOM 1844 C CA . THR A 1 239 ? -10.522 -15.180 -10.533 1.00 38.53 239 THR A CA 1
ATOM 1845 C C . THR A 1 239 ? -10.326 -14.145 -11.636 1.00 38.53 239 THR A C 1
ATOM 1847 O O . THR A 1 239 ? -11.318 -13.631 -12.156 1.00 38.53 239 THR A O 1
ATOM 1850 N N . SER A 1 240 ? -9.087 -13.901 -12.076 1.00 37.47 240 SER A N 1
ATOM 1851 C CA . SER A 1 240 ? -8.873 -13.319 -13.402 1.00 37.47 240 SER A CA 1
ATOM 1852 C C . SER A 1 240 ? -9.548 -14.238 -14.425 1.00 37.47 240 SER A C 1
ATOM 1854 O O . SER A 1 240 ? -9.212 -15.425 -14.478 1.00 37.47 240 SER A O 1
ATOM 1856 N N . PRO A 1 241 ? -10.547 -13.760 -15.191 1.00 35.97 241 PRO A N 1
ATOM 1857 C CA . PRO A 1 241 ? -11.158 -14.587 -16.217 1.00 35.97 241 PRO A CA 1
ATOM 1858 C C . PRO A 1 241 ? -10.040 -15.029 -17.167 1.00 35.97 241 PRO A C 1
ATOM 1860 O O . PRO A 1 241 ? -9.240 -14.173 -17.556 1.00 35.97 241 PRO A O 1
ATOM 1863 N N . PRO A 1 242 ? -9.951 -16.325 -17.532 1.00 42.47 242 PRO A N 1
ATOM 1864 C CA . PRO A 1 242 ? -8.999 -16.760 -18.542 1.00 42.47 242 PRO A CA 1
ATOM 1865 C C . PRO A 1 242 ? -9.235 -15.867 -19.749 1.00 42.47 242 PRO A C 1
ATOM 1867 O O . PRO A 1 242 ? -10.370 -15.793 -20.234 1.00 42.47 242 PRO A O 1
ATOM 1870 N N . GLY A 1 243 ? -8.197 -15.110 -20.122 1.00 42.06 243 GLY A N 1
ATOM 1871 C CA . GLY A 1 243 ? -8.276 -14.100 -21.163 1.00 42.06 243 GLY A CA 1
ATOM 1872 C C . GLY A 1 243 ? -9.065 -14.681 -22.318 1.00 42.06 243 GLY A C 1
ATOM 1873 O O . GLY A 1 243 ? -8.715 -15.749 -22.825 1.00 42.06 243 GLY A O 1
ATOM 1874 N N . SER A 1 244 ? -10.188 -14.042 -22.656 1.00 44.03 244 SER A N 1
ATOM 1875 C CA . SER A 1 244 ? -10.966 -14.435 -23.815 1.00 44.03 244 SER A CA 1
ATOM 1876 C C . SER A 1 244 ? -10.034 -14.268 -25.004 1.00 44.03 244 SER A C 1
ATOM 1878 O O . SER A 1 244 ? -9.844 -13.156 -25.500 1.00 44.03 244 SER A O 1
ATOM 1880 N N . GLY A 1 245 ? -9.392 -15.365 -25.398 1.00 44.22 245 GLY A N 1
ATOM 1881 C CA . GLY A 1 245 ? -8.682 -15.483 -26.648 1.00 44.22 245 GLY A CA 1
ATOM 1882 C C . GLY A 1 245 ? -9.720 -15.245 -27.720 1.00 44.22 245 GLY A C 1
ATOM 1883 O O . GLY A 1 245 ? -10.432 -16.159 -28.122 1.00 44.22 245 GLY A O 1
ATOM 1884 N N . ALA A 1 246 ? -9.863 -13.984 -28.116 1.00 46.84 246 ALA A N 1
ATOM 1885 C CA . ALA A 1 246 ? -10.492 -13.628 -29.359 1.00 46.84 246 ALA A CA 1
ATOM 1886 C C . ALA A 1 246 ? -9.612 -14.264 -30.432 1.00 46.84 246 ALA A C 1
ATOM 1888 O O . ALA A 1 246 ? -8.576 -13.722 -30.818 1.00 46.84 246 ALA A O 1
ATOM 1889 N N . GLU A 1 247 ? -9.996 -15.473 -30.835 1.00 47.84 247 GLU A N 1
ATOM 1890 C CA . GLU A 1 247 ? -9.575 -16.096 -32.073 1.00 47.84 247 GLU A CA 1
ATOM 1891 C C . GLU A 1 247 ? -9.830 -15.083 -33.191 1.00 47.84 247 GLU A C 1
ATOM 1893 O O . GLU A 1 247 ? -10.942 -14.924 -33.695 1.00 47.84 247 GLU A O 1
ATOM 1898 N N . SER A 1 248 ? -8.781 -14.346 -33.554 1.00 49.25 248 SER A N 1
ATOM 1899 C CA . SER A 1 248 ? -8.736 -13.551 -34.770 1.00 49.25 248 SER A CA 1
ATOM 1900 C C . SER A 1 248 ? -8.625 -14.518 -35.946 1.00 49.25 248 SER A C 1
ATOM 1902 O O . SER A 1 248 ? -7.558 -14.750 -36.511 1.00 49.25 248 SER A O 1
ATOM 1904 N N . ALA A 1 249 ? -9.756 -15.119 -36.307 1.00 53.12 249 ALA A N 1
ATOM 1905 C CA . ALA A 1 249 ? -9.970 -15.708 -37.618 1.00 53.12 249 ALA A CA 1
ATOM 1906 C C . ALA A 1 249 ? -10.246 -14.568 -38.614 1.00 53.12 249 ALA A C 1
ATOM 1908 O O . ALA A 1 249 ? -11.368 -14.358 -39.065 1.00 53.12 249 ALA A O 1
ATOM 1909 N N . GLY A 1 250 ? -9.211 -13.784 -38.916 1.00 49.12 250 GLY A N 1
ATOM 1910 C CA . GLY A 1 250 ? -9.229 -12.745 -39.941 1.00 49.12 250 GLY A CA 1
ATOM 1911 C C . GLY A 1 250 ? -8.527 -13.232 -41.199 1.00 49.12 250 GLY A C 1
ATOM 1912 O O . GLY A 1 250 ? -7.387 -12.858 -41.455 1.00 49.12 250 GLY A O 1
ATOM 1913 N N . GLY A 1 251 ? -9.194 -14.095 -41.968 1.00 47.38 251 GLY A N 1
ATOM 1914 C CA . GLY A 1 251 ? -8.774 -14.424 -43.327 1.00 47.38 251 GLY A CA 1
ATOM 1915 C C . GLY A 1 251 ? -8.722 -13.159 -44.183 1.00 47.38 251 GLY A C 1
ATOM 1916 O O . GLY A 1 251 ? -9.692 -12.407 -44.247 1.00 47.38 251 GLY A O 1
ATOM 1917 N N . VAL A 1 252 ? -7.583 -12.928 -44.828 1.00 56.28 252 VAL A N 1
ATOM 1918 C CA . VAL A 1 252 ? -7.399 -11.884 -45.839 1.00 56.28 252 VAL A CA 1
ATOM 1919 C C . VAL A 1 252 ? -7.923 -12.428 -47.171 1.00 56.28 252 VAL A C 1
ATOM 1921 O O . VAL A 1 252 ? -7.363 -13.411 -47.658 1.00 56.28 252 VAL A O 1
ATOM 1924 N N . PRO A 1 253 ? -8.959 -11.840 -47.799 1.00 56.81 253 PRO A N 1
ATOM 1925 C CA . PRO A 1 253 ? -9.195 -12.061 -49.211 1.00 56.81 253 PRO A CA 1
ATOM 1926 C C . PRO A 1 253 ? -8.347 -11.078 -50.023 1.00 56.81 253 PRO A C 1
ATOM 1928 O O . PRO A 1 253 ? -8.475 -9.860 -49.903 1.00 56.81 253 PRO A O 1
ATOM 1931 N N . GLU A 1 254 ? -7.493 -11.638 -50.878 1.00 55.06 254 GLU A N 1
ATOM 1932 C CA . GLU A 1 254 ? -6.980 -10.967 -52.069 1.00 55.06 254 GLU A CA 1
ATOM 1933 C C . GLU A 1 254 ? -8.144 -10.425 -52.906 1.00 55.06 254 GLU A C 1
ATOM 1935 O O . GLU A 1 254 ? -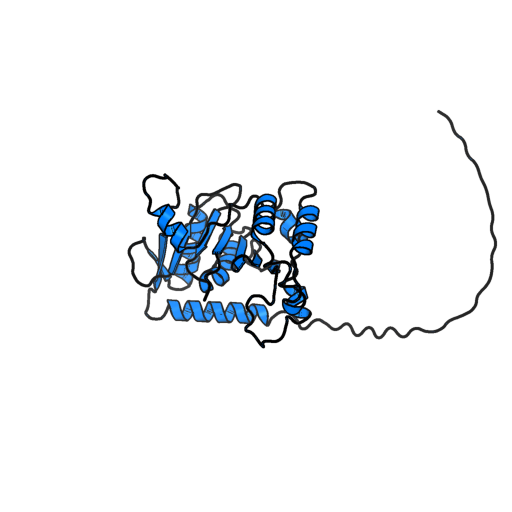9.041 -11.156 -53.327 1.00 55.06 254 GLU A O 1
ATOM 1940 N N . SER A 1 255 ? -8.125 -9.123 -53.155 1.00 54.00 255 SER A N 1
ATOM 1941 C CA . SER A 1 255 ? -8.865 -8.401 -54.194 1.00 54.00 255 SER A CA 1
ATOM 1942 C C . SER A 1 255 ? -8.137 -7.058 -54.285 1.00 54.00 255 SER A C 1
ATOM 1944 O O . SER A 1 255 ? -7.982 -6.393 -53.271 1.00 54.00 255 SER A O 1
ATOM 1946 N N . GLY A 1 256 ? -7.567 -6.590 -55.382 1.00 48.84 256 GLY A N 1
ATOM 1947 C CA . GLY A 1 256 ? -7.897 -6.737 -56.787 1.00 48.84 256 GLY A CA 1
ATOM 1948 C C . GLY A 1 256 ? -7.587 -5.366 -57.400 1.00 48.84 256 GLY A C 1
ATOM 1949 O O . GLY A 1 256 ? -7.876 -4.335 -56.794 1.00 48.84 256 GLY A O 1
ATOM 1950 N N . GLU A 1 257 ? -6.924 -5.364 -58.550 1.00 50.69 257 GLU A N 1
ATOM 1951 C CA . GLU A 1 257 ? -6.580 -4.190 -59.359 1.00 50.69 257 GLU A CA 1
ATOM 1952 C C . GLU A 1 257 ? -7.736 -3.187 -59.533 1.00 50.69 257 GLU A C 1
ATOM 1954 O O . GLU A 1 257 ? -8.888 -3.581 -59.708 1.00 50.69 257 GLU A O 1
ATOM 1959 N N . GLY A 1 258 ? -7.425 -1.884 -59.601 1.00 44.22 258 GLY A N 1
ATOM 1960 C CA . GLY A 1 258 ? -8.429 -0.895 -60.005 1.00 44.22 258 GLY A CA 1
ATOM 1961 C C . GLY A 1 258 ? -8.019 0.580 -59.987 1.00 44.22 258 GLY A C 1
ATOM 1962 O O . GLY A 1 258 ? -8.373 1.301 -59.069 1.00 44.22 258 GLY A O 1
ATOM 1963 N N . ALA A 1 259 ? -7.361 1.010 -61.066 1.00 43.88 259 ALA A N 1
ATOM 1964 C CA . ALA A 1 259 ? -7.558 2.277 -61.792 1.00 43.88 259 ALA A CA 1
ATOM 1965 C 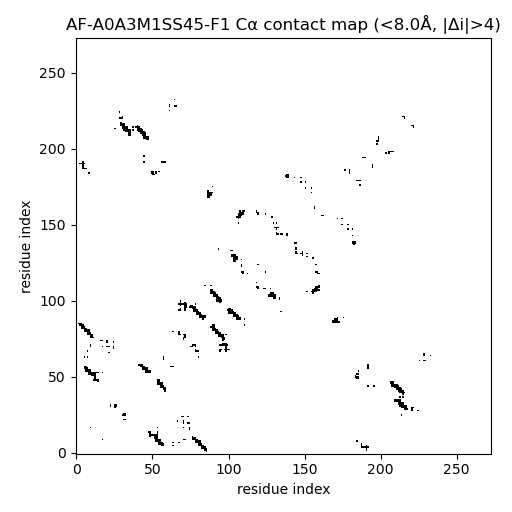C . ALA A 1 259 ? -7.405 3.667 -61.111 1.00 43.88 259 ALA A C 1
ATOM 1967 O O . ALA A 1 259 ? -8.216 4.132 -60.322 1.00 43.88 259 ALA A O 1
ATOM 1968 N N . SER A 1 260 ? -6.392 4.378 -61.620 1.00 50.50 260 SER A N 1
ATOM 1969 C CA . SER A 1 260 ? -6.348 5.777 -62.096 1.00 50.50 260 SER A CA 1
ATOM 1970 C C . SER A 1 260 ? -7.509 6.763 -61.842 1.00 50.50 260 SER A C 1
ATOM 1972 O O . SER A 1 260 ? -8.643 6.538 -62.261 1.00 50.50 260 SER A O 1
ATOM 1974 N N . GLY A 1 261 ? -7.125 7.976 -61.430 1.00 47.56 261 GLY A N 1
ATOM 1975 C CA . GLY A 1 261 ? -7.832 9.251 -61.644 1.00 47.56 261 GLY A CA 1
ATOM 1976 C C . GLY A 1 261 ? -7.372 10.254 -60.579 1.00 47.56 261 GLY A C 1
ATOM 1977 O O . GLY A 1 261 ? -7.589 10.015 -59.404 1.00 47.56 261 GLY A O 1
ATOM 1978 N N . GLY A 1 262 ? -6.619 11.323 -60.843 1.00 49.06 262 GLY A N 1
ATOM 1979 C CA . GLY A 1 262 ? -6.739 12.276 -61.943 1.00 49.06 262 GLY A CA 1
ATOM 1980 C C . GLY A 1 262 ? -7.676 13.405 -61.507 1.00 49.06 262 GLY A C 1
ATOM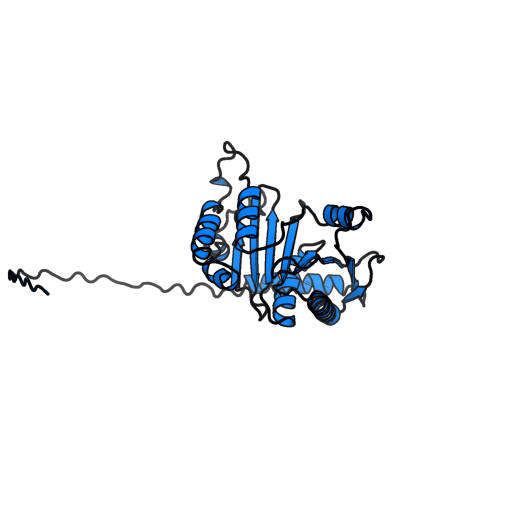 1981 O O . GLY A 1 262 ? -8.879 13.287 -61.695 1.00 49.06 262 GLY A O 1
ATOM 1982 N N . GLY A 1 263 ? -7.145 14.478 -60.911 1.00 49.69 263 GLY A N 1
ATOM 1983 C CA . GLY A 1 263 ? -7.966 15.616 -60.486 1.00 49.69 263 GLY A CA 1
ATOM 1984 C C . GLY A 1 263 ? -7.196 16.708 -59.748 1.00 49.69 263 GLY A C 1
ATOM 1985 O O . GLY A 1 263 ? -7.228 16.778 -58.526 1.00 49.69 263 GLY A O 1
ATOM 1986 N N . SER A 1 264 ? -6.509 17.562 -60.505 1.00 54.22 264 SER A N 1
ATOM 1987 C CA . SER A 1 264 ? -6.054 18.882 -60.060 1.00 54.22 264 SER A CA 1
ATOM 1988 C C . SER A 1 264 ? -7.246 19.825 -59.873 1.00 54.22 264 SER A C 1
ATOM 1990 O O . SER A 1 264 ? -8.105 19.869 -60.749 1.00 54.22 264 SER A O 1
ATOM 1992 N N . ALA A 1 265 ? -7.245 20.651 -58.826 1.00 54.53 265 ALA A N 1
ATOM 1993 C CA . ALA A 1 265 ? -7.835 21.990 -58.876 1.00 54.53 265 ALA A CA 1
ATOM 1994 C C . ALA A 1 265 ? -7.292 22.865 -57.738 1.00 54.53 265 ALA A C 1
ATOM 1996 O O . ALA A 1 265 ? -7.484 22.588 -56.557 1.00 54.53 265 ALA A O 1
ATOM 1997 N N . SER A 1 266 ? -6.607 23.923 -58.151 1.00 55.12 266 SER A N 1
ATOM 1998 C CA . SER A 1 266 ? -6.219 25.095 -57.380 1.00 55.12 266 SER A CA 1
ATOM 1999 C C . SER A 1 266 ? -7.444 25.930 -56.999 1.00 55.12 266 SER A C 1
ATOM 2001 O O . SER A 1 266 ? -8.354 26.063 -57.814 1.00 55.12 266 SER A O 1
ATOM 2003 N N . SER A 1 267 ? -7.406 26.608 -55.853 1.00 56.31 267 SER A N 1
ATOM 2004 C CA . SER A 1 267 ? -7.960 27.964 -55.739 1.00 56.31 267 SER A CA 1
ATOM 2005 C C . SER A 1 267 ? -7.442 28.660 -54.485 1.00 56.31 267 SER A C 1
ATOM 2007 O O . SER A 1 267 ? -7.676 28.218 -53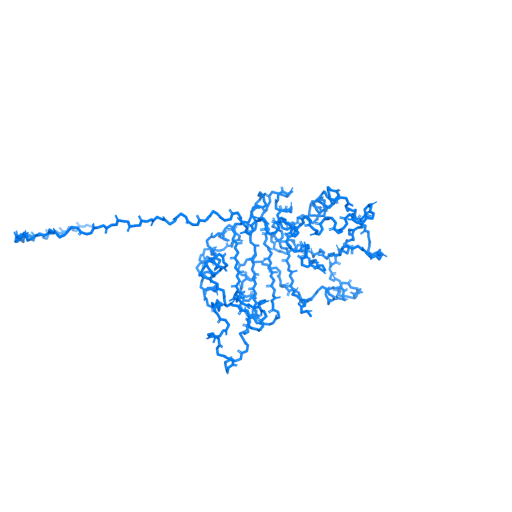.361 1.00 56.31 267 SER A O 1
ATOM 2009 N N . GLU A 1 268 ? -6.743 29.757 -54.742 1.00 60.09 268 GLU A N 1
ATOM 2010 C CA . GLU A 1 268 ? -6.440 30.866 -53.849 1.00 60.09 268 GLU A CA 1
ATOM 2011 C C . GLU A 1 268 ? -7.717 31.465 -53.238 1.00 60.09 268 GLU A C 1
ATOM 2013 O O . GLU A 1 268 ? -8.758 31.515 -53.894 1.00 60.09 268 GLU A O 1
ATOM 2018 N N . ALA A 1 269 ? -7.610 32.000 -52.021 1.00 58.09 269 ALA A N 1
ATOM 2019 C CA . ALA A 1 269 ? -8.409 33.143 -51.591 1.00 58.09 269 ALA A CA 1
ATOM 2020 C C . ALA A 1 269 ? -7.681 33.878 -50.456 1.00 58.09 269 ALA A C 1
ATOM 2022 O O . ALA A 1 269 ? -7.686 33.455 -49.301 1.00 58.09 269 ALA A O 1
ATOM 2023 N N . GLU A 1 270 ? -7.045 34.986 -50.827 1.00 58.59 270 GLU A N 1
ATOM 2024 C CA . GLU A 1 270 ? -6.743 36.107 -49.944 1.00 58.59 270 GLU A CA 1
ATOM 2025 C C . GLU A 1 270 ? -8.046 36.732 -49.416 1.00 58.59 270 GLU A C 1
ATOM 2027 O O . GLU A 1 270 ? -9.068 36.756 -50.104 1.00 58.59 270 GLU A O 1
ATOM 2032 N N . GLY A 1 271 ? -8.003 37.297 -48.211 1.00 52.09 271 GLY A N 1
ATOM 2033 C CA . GLY A 1 271 ? -9.111 38.069 -47.657 1.00 52.09 271 GLY A CA 1
ATOM 2034 C C . GLY A 1 271 ? -8.700 38.816 -46.396 1.00 52.09 271 GLY A C 1
ATOM 2035 O O . GLY A 1 271 ? -8.761 38.270 -45.301 1.00 52.09 271 GLY A O 1
ATOM 2036 N N . SER A 1 272 ? -8.262 40.060 -46.577 1.00 63.09 272 SER A N 1
ATOM 2037 C CA . SER A 1 272 ? -7.965 41.039 -45.531 1.00 63.09 272 SER A CA 1
ATOM 2038 C C . SER A 1 272 ? -9.199 41.422 -44.707 1.00 63.09 272 SER A C 1
ATOM 2040 O O . SER A 1 272 ? -10.268 41.643 -45.279 1.00 63.09 272 SER A O 1
ATOM 2042 N N . SER A 1 273 ? -9.017 41.628 -43.401 1.00 61.62 273 SER A N 1
ATOM 2043 C CA . SER A 1 273 ? -9.450 42.811 -42.625 1.00 61.62 273 SER A CA 1
ATOM 2044 C C . SER A 1 273 ? -8.875 42.740 -41.215 1.00 61.62 273 SER A C 1
ATOM 2046 O O . SER A 1 273 ? -8.904 41.634 -40.635 1.00 61.62 273 SER A O 1
#

Secondary structure (DSSP, 8-state):
----EEEEEES-S-HHHHHHHHHHHHHTTTEEEE-TT-SSSEEEEEPPPBTTBEEEEESSHHHHHHHHHHHHHHHTS-EEEEEEETTTEEEEEEE-TTS-EEEEEES-GGGG--TTSPPPPHHHHHHTB--GGGGGGG--STTHHHHHHHHHHHH--S-GGGS-GGG-S---HHHHHHHHHHTTPPP--S-HHHHHHHHH-TTS------EEEEEESSTTHHHHHHHHHHHHHHHHHHTSPP--------PPPP-------------------

Sequence (273 aa):
MVEAAVGIHVRTRDRVAVLDALRTALEGEGLRLVPSDAEGGLRFLLAPPRGRWTTLYPEGSALVEALPPLLGRALGTDVLTVGRLEEAAFFYEYHGPDGALRDRYHSCPDYAKEVGEDDANEEELQRTRGDARLLEPLLGEEGDVEKLAALLARCRIERLRDHDPAHGPADNVGPLTEFARLLDLPDLLEGYDELCAIASDEEDGTDLRLLVYAEPETPGALERLLQRLRRRGAATQATSPPGSGAESAGGVPESGEGASGGGSASSEAEGSS

Nearest PDB structures (foldseek):
  5nyw-assembly1_A  TM=1.683E-01  e=1.551E-01  Yersinia bercovieri
  5nyw-assembly2_1  TM=1.740E-01  e=1.735E-01  Yersinia bercovieri
  5nyw-assembly2_W  TM=1.587E-01  e=1.835E-01  Yersinia bercovieri
  5nyw-assembly2_Q  TM=1.404E-01  e=1.735E-01  Yersinia bercovieri
  5nyp-assembly1_A-2  TM=2.458E-01  e=7.056E-01  Hyphomicrobium sp. MC1

Foldseek 3Di:
DDDKLKKKKWQAQDPVLLVVLVQVQLVVLQWHWDADPDPPFWWKWWAHDFDRITIITTPDDLCLLRVQLSSLQSVLAKIKMKIDDPQFWIKIWIAGSNSDTDAIAILALCSPPDVPDDADDPVSLVRHQTQLVSCVVQFDDPCLSVVLNVLSVVSHDRTPVVDDCVVPRPRCQVSVVVVCVRRSHDRRDPDPVVLVVVVPPPPPPRPRDGTITTDRNDPCSVVVSSVVSVVVVVVVVVPPPPPPPPPPPPDDDDDDDDDDDDDDDDDDDDDDD

Solvent-accessible surface area (backbone atoms only — not comparable to full-atom values): 15885 Å² total; per-residue (Å²): 133,85,80,57,31,47,40,40,34,34,61,37,67,57,62,65,59,52,51,51,36,50,41,54,57,35,45,77,53,43,22,44,76,40,67,76,82,68,85,90,42,50,49,31,41,37,46,61,59,40,83,56,26,27,37,35,37,50,72,42,69,71,50,64,72,45,44,46,37,50,47,6,40,65,68,58,26,44,19,40,36,40,35,32,47,81,61,55,26,40,37,38,41,35,21,36,36,78,18,47,80,74,43,31,32,38,25,37,71,42,68,86,55,59,95,85,58,83,70,62,48,73,66,56,49,62,62,28,58,50,56,41,72,80,47,47,87,63,46,84,59,91,67,47,45,60,53,45,40,51,48,54,61,71,56,47,41,78,45,68,87,77,52,61,69,90,75,47,75,54,73,34,62,64,57,50,52,53,53,28,57,61,53,50,46,68,81,84,66,68,43,64,67,53,48,50,51,58,47,66,43,80,86,72,73,61,67,54,67,44,56,40,21,37,36,53,78,43,94,60,28,55,59,51,43,53,51,49,45,53,51,47,57,53,48,64,68,69,63,62,70,78,74,82,75,74,77,79,83,72,81,80,78,91,79,77,91,81,82,90,82,89,84,88,80,89,79,90,81,88,80,90,131